Protein AF-A0A1T4QTM5-F1 (afdb_monomer)

Mean predicted aligned error: 20.5 Å

Foldseek 3Di:
DDDDDDDDDDDDDDDDDDDDDDDDDDDDDDDDDDDDDDDDPPDDDDDDDDDDDDDDDDDDDDDDDDDDDDDDDDDDDDDDDDDDDDDDDDDDDDDDDDDDDDDDDDDDDDDDDDDDDDDDDPPPPPDCPPPPDQDAQWKAFPNDIAHEAQQEQPCQVVQCVVFQARYKYWYAADTPDDQPPFWETEIEGEPVHRCVRVVPQDAQGKMWGHHRVSDIFIWGFHDKFKAFPQCQGPVPRDRCCCVRHYGDDTRWYKYWYDPDPTIIMITIIHTDD

Secondary structure (DSSP, 8-state):
------------------------------------------------------------------PPPP--------------------------------------------------------------PPPSSEEEETTEEEEEE--HHHHHHHHHHHSTTTEEEEEEESSS--SSSS-EEEEE--TTTTTGGGTT--TT-EEEEE-TT--EEEEEEEEEEEEETTSBBTTT--B-HHHHH-S-SSSEEEEEEESSSSEEEEEEEEEP-

Nearest PDB structures (foldseek):
  3fn6-assembly1_A  TM=7.346E-01  e=2.051E-05  Streptococcus pyogenes serotype M1
  3rcc-assembly1_B  TM=7.518E-01  e=2.936E-05  Streptococcus agalactiae serogroup V

Solvent-accessible surface area (backbone atoms only — not comparable to full-atom values): 18307 Å² total; per-residue (Å²): 141,82,88,82,84,81,85,80,85,80,85,81,87,79,90,82,79,89,81,92,80,93,75,89,80,82,86,84,86,89,81,88,80,92,89,89,89,88,87,81,87,88,82,88,87,85,87,84,89,85,86,88,81,90,86,83,89,88,83,92,82,87,82,84,89,87,82,87,78,85,78,89,83,87,85,88,84,88,83,89,85,87,90,83,79,90,81,89,83,87,90,86,87,86,81,89,90,86,92,83,89,90,85,87,92,85,92,85,83,90,81,88,84,90,82,91,83,91,76,77,89,73,78,72,81,74,72,82,72,76,81,73,71,77,53,50,30,24,43,37,45,94,91,46,80,28,42,45,46,69,36,24,77,86,34,15,65,66,50,16,70,72,40,36,61,49,23,29,12,22,29,28,32,40,62,65,68,62,94,79,79,46,32,15,30,14,35,38,24,34,49,93,26,40,32,39,72,59,75,77,59,46,71,72,38,64,36,37,38,18,28,85,85,32,53,77,38,51,29,26,25,75,44,73,50,50,18,38,87,81,31,24,28,72,90,76,66,48,76,39,48,65,80,50,37,34,40,71,89,40,53,31,39,30,40,39,30,54,77,48,99,58,34,31,42,36,39,37,23,36,67,56,129

InterPro domains:
  IPR005754 Sortase family [PF04203] (172-270)
  IPR023365 Sortase domain superfamily [G3DSA:2.40.260.10] (103-271)
  IPR023365 Sortase domain superfamily [SSF63817] (170-271)

Radius of gyration: 35.54 Å; Cα contacts (8 Å, |Δi|>4): 364; chains: 1; bounding box: 88×85×100 Å

pLDDT: mean 70.05, std 28.43, range [28.73, 98.88]

Structure (mmCIF, N/CA/C/O backbone):
data_AF-A0A1T4QTM5-F1
#
_entry.id   AF-A0A1T4QTM5-F1
#
loop_
_atom_site.group_PDB
_atom_site.id
_atom_site.type_symbol
_atom_site.label_atom_id
_atom_site.label_alt_id
_atom_site.label_comp_id
_atom_site.label_asym_id
_atom_site.label_entity_id
_atom_site.label_seq_id
_atom_site.pdbx_PDB_ins_code
_atom_site.Cartn_x
_atom_site.Cartn_y
_atom_site.Cartn_z
_atom_site.occupancy
_atom_site.B_iso_or_equiv
_atom_s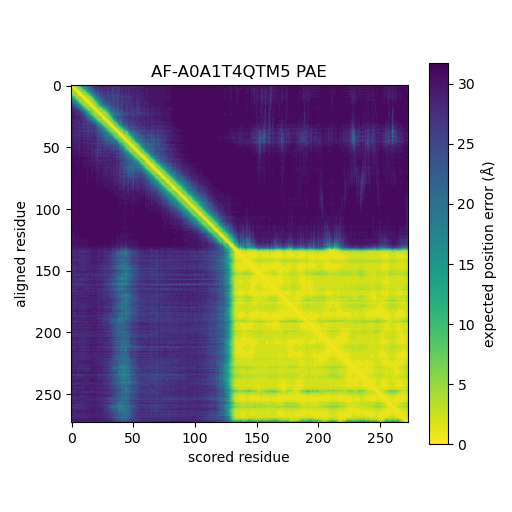ite.auth_seq_id
_atom_site.auth_comp_id
_atom_site.auth_asym_id
_atom_site.auth_atom_id
_atom_site.pdbx_PDB_model_num
ATOM 1 N N . MET A 1 1 ? 33.880 19.533 48.704 1.00 46.41 1 MET A N 1
ATOM 2 C CA . MET A 1 1 ? 33.952 20.618 47.695 1.00 46.41 1 MET A CA 1
ATOM 3 C C . MET A 1 1 ? 33.823 20.019 46.298 1.00 46.41 1 MET A C 1
ATOM 5 O O . MET A 1 1 ? 34.573 19.101 46.009 1.00 46.41 1 MET A O 1
ATOM 9 N N . LYS A 1 2 ? 32.908 20.513 45.452 1.00 43.00 2 LYS A N 1
ATOM 10 C CA . LYS A 1 2 ? 32.883 20.327 43.981 1.00 43.00 2 LYS A CA 1
ATOM 11 C C . LYS A 1 2 ? 31.954 21.414 43.415 1.00 43.00 2 LYS A C 1
ATOM 13 O O . LYS A 1 2 ? 30.742 21.333 43.591 1.00 43.00 2 LYS A O 1
ATOM 18 N N . LYS A 1 3 ? 32.522 22.495 42.865 1.00 43.22 3 LYS A N 1
ATOM 19 C CA . LYS A 1 3 ? 31.755 23.660 42.380 1.00 43.22 3 LYS A CA 1
ATOM 20 C C . LYS A 1 3 ? 31.013 23.285 41.091 1.00 43.22 3 LYS A C 1
ATOM 22 O O . LYS A 1 3 ? 31.645 22.829 40.146 1.00 43.22 3 LYS A O 1
ATOM 27 N N . ARG A 1 4 ? 29.696 23.505 41.042 1.00 49.94 4 ARG A N 1
ATOM 28 C CA . ARG A 1 4 ? 28.909 23.432 39.800 1.00 49.94 4 ARG A CA 1
ATOM 29 C C . ARG A 1 4 ? 28.917 24.811 39.144 1.00 49.94 4 ARG A C 1
ATOM 31 O O . ARG A 1 4 ? 28.331 25.744 39.685 1.00 49.94 4 ARG A O 1
ATOM 38 N N . ILE A 1 5 ? 29.605 24.935 38.014 1.00 53.75 5 ILE A N 1
ATOM 39 C CA . ILE A 1 5 ? 29.611 26.150 37.194 1.00 53.75 5 ILE A CA 1
ATOM 40 C C . ILE A 1 5 ? 28.343 26.144 36.333 1.00 53.75 5 ILE A C 1
ATOM 42 O O . ILE A 1 5 ? 28.078 25.176 35.626 1.00 53.75 5 ILE A O 1
ATOM 46 N N . ARG A 1 6 ? 27.550 27.217 36.417 1.00 48.72 6 ARG A N 1
ATOM 47 C CA . ARG A 1 6 ? 26.424 27.489 35.514 1.00 48.72 6 ARG A CA 1
ATOM 48 C C . ARG A 1 6 ? 26.909 28.480 34.460 1.00 48.72 6 ARG A C 1
ATOM 50 O O . ARG A 1 6 ? 27.226 29.611 34.813 1.00 48.72 6 ARG A O 1
ATOM 57 N N . ILE A 1 7 ? 26.983 28.053 33.203 1.00 48.75 7 ILE A N 1
ATOM 58 C CA . ILE A 1 7 ? 27.272 28.942 32.072 1.00 48.75 7 ILE A CA 1
ATOM 59 C C . ILE A 1 7 ? 25.936 29.477 31.557 1.00 48.75 7 ILE A C 1
ATOM 61 O O . ILE A 1 7 ? 25.051 28.705 31.198 1.00 48.75 7 ILE A O 1
ATOM 65 N N . ILE A 1 8 ? 25.792 30.800 31.570 1.00 47.84 8 ILE A N 1
ATOM 66 C CA . ILE A 1 8 ? 24.642 31.518 31.019 1.00 47.84 8 ILE A CA 1
ATOM 67 C C . ILE A 1 8 ? 25.018 31.925 29.595 1.00 47.84 8 ILE A C 1
ATOM 69 O O . ILE A 1 8 ? 25.970 32.680 29.408 1.00 47.84 8 ILE A O 1
ATOM 73 N N . PHE A 1 9 ? 24.284 31.432 28.598 1.00 37.22 9 PHE A N 1
ATOM 74 C CA . PHE A 1 9 ? 24.443 31.880 27.216 1.00 37.22 9 PHE A CA 1
ATOM 75 C C . PHE A 1 9 ? 23.739 33.227 27.022 1.00 37.22 9 PHE A C 1
ATOM 77 O O . PHE A 1 9 ? 22.512 33.297 27.013 1.00 37.22 9 PHE A O 1
ATOM 84 N N . PHE A 1 10 ? 24.520 34.291 26.839 1.00 39.72 10 PHE A N 1
ATOM 85 C CA . PHE A 1 10 ? 24.027 35.540 26.261 1.00 39.72 10 PHE A CA 1
ATOM 86 C C . PHE A 1 10 ? 24.054 35.423 24.735 1.00 39.72 10 PHE A C 1
ATOM 88 O O . PHE A 1 10 ? 25.126 35.358 24.136 1.00 39.72 10 PHE A O 1
ATOM 95 N N . ILE A 1 11 ? 22.879 35.419 24.106 1.00 41.34 11 ILE A N 1
ATOM 96 C CA . ILE A 1 11 ? 22.756 35.585 22.655 1.00 41.34 11 ILE A CA 1
ATOM 97 C C . ILE A 1 11 ? 22.821 37.084 22.360 1.00 41.34 11 ILE A C 1
ATOM 99 O O . ILE A 1 11 ? 21.905 37.829 22.704 1.00 41.34 11 ILE A O 1
ATOM 103 N N . VAL A 1 12 ? 23.908 37.526 21.725 1.00 42.66 12 VAL A N 1
ATOM 104 C CA . VAL A 1 12 ? 24.017 38.881 21.171 1.00 42.66 12 VAL A CA 1
ATOM 105 C C . VAL A 1 12 ? 23.583 38.831 19.711 1.00 42.66 12 VAL A C 1
ATOM 107 O O . VAL A 1 12 ? 24.274 38.269 18.864 1.00 42.66 12 VAL A O 1
ATOM 110 N N . LEU A 1 13 ? 22.426 39.425 19.423 1.00 35.00 13 LEU A N 1
ATOM 111 C CA . LEU A 1 13 ? 21.935 39.639 18.067 1.00 35.00 13 LEU A CA 1
ATOM 112 C C . LEU A 1 13 ? 22.719 40.798 17.427 1.00 35.00 13 LEU A C 1
ATOM 114 O O . LEU A 1 13 ? 22.547 41.947 17.830 1.00 35.00 13 LEU A O 1
ATOM 118 N N . VAL A 1 14 ? 23.548 40.516 16.419 1.00 43.88 14 VAL A N 1
ATOM 119 C CA . VAL A 1 14 ? 24.169 41.554 15.579 1.00 43.88 14 VAL A CA 1
ATOM 120 C C . VAL A 1 14 ? 23.465 41.581 14.227 1.00 43.88 14 VAL A C 1
ATOM 122 O O . VAL A 1 14 ? 23.582 40.650 13.435 1.00 43.88 14 VAL A O 1
ATOM 125 N N . ILE A 1 15 ? 22.738 42.666 13.965 1.00 46.66 15 ILE A N 1
ATOM 126 C CA . ILE A 1 15 ? 22.156 42.962 12.654 1.00 46.66 15 ILE A CA 1
ATOM 127 C C . ILE A 1 15 ? 23.240 43.635 11.804 1.00 46.66 15 ILE A C 1
ATOM 129 O O . ILE A 1 15 ? 23.717 44.713 12.155 1.00 46.66 15 ILE A O 1
ATOM 133 N N . GLY A 1 16 ? 23.630 43.002 10.695 1.00 39.16 16 GLY A N 1
ATOM 134 C CA . GLY A 1 16 ? 24.583 43.536 9.717 1.00 39.16 16 GLY A CA 1
ATOM 135 C C . GLY A 1 16 ? 23.895 43.849 8.389 1.00 39.16 16 GLY A C 1
ATOM 136 O O . GLY A 1 16 ? 23.291 42.968 7.782 1.00 39.16 16 GLY A O 1
ATOM 137 N N . VAL A 1 17 ? 23.970 45.105 7.947 1.00 41.94 17 VAL A N 1
ATOM 138 C CA . VAL A 1 17 ? 23.295 45.615 6.742 1.00 41.94 17 VAL A CA 1
ATOM 139 C C . VAL A 1 17 ? 24.236 45.608 5.529 1.00 41.94 17 VAL A C 1
ATOM 141 O O . VAL A 1 17 ? 25.382 46.024 5.638 1.00 41.94 17 VAL A O 1
ATOM 144 N N . ILE A 1 18 ? 23.694 45.152 4.392 1.00 46.25 18 ILE A N 1
ATOM 145 C CA . ILE A 1 18 ? 24.015 45.455 2.978 1.00 46.25 18 ILE A CA 1
ATOM 146 C C . ILE A 1 18 ? 25.390 46.095 2.682 1.00 46.25 18 ILE A C 1
ATOM 148 O O . ILE A 1 18 ? 25.633 47.258 2.994 1.00 46.25 18 ILE A O 1
ATOM 152 N N . GLY A 1 19 ? 26.203 45.403 1.876 1.00 35.12 19 GLY A N 1
ATOM 153 C CA . GLY A 1 19 ? 27.344 45.989 1.166 1.00 35.12 19 GLY A CA 1
ATOM 154 C C . GLY A 1 19 ? 27.812 45.090 0.020 1.00 35.12 19 GLY A C 1
ATOM 155 O O . GLY A 1 19 ? 28.327 44.004 0.263 1.00 35.12 19 GLY A O 1
ATOM 156 N N . GLY A 1 20 ? 27.604 45.514 -1.229 1.00 39.62 20 GLY A N 1
ATOM 157 C CA . GLY A 1 20 ? 28.036 44.757 -2.409 1.00 39.62 20 GLY A CA 1
ATOM 158 C C . GLY A 1 20 ? 29.534 44.910 -2.692 1.00 39.62 20 GLY A C 1
ATOM 159 O O . GLY A 1 20 ? 30.101 45.981 -2.491 1.00 39.62 20 GLY A O 1
ATOM 160 N N . GLY A 1 21 ? 30.163 43.855 -3.212 1.00 36.34 21 GLY A N 1
ATOM 161 C CA . GLY A 1 21 ? 31.567 43.874 -3.627 1.00 36.34 21 GLY A CA 1
ATOM 162 C C . GLY A 1 21 ? 31.923 42.643 -4.455 1.00 36.34 21 GLY A C 1
ATOM 163 O O . GLY A 1 21 ? 32.050 41.547 -3.917 1.00 36.34 21 GLY A O 1
ATOM 164 N N . VAL A 1 22 ? 32.081 42.820 -5.768 1.00 46.22 22 VAL A N 1
ATOM 165 C CA . VAL A 1 22 ? 32.545 41.758 -6.672 1.00 46.22 22 VAL A CA 1
ATOM 166 C C . VAL A 1 22 ? 34.046 41.562 -6.468 1.00 46.22 22 VAL A C 1
ATOM 168 O O . VAL A 1 22 ? 34.822 42.472 -6.750 1.00 46.22 22 VAL A O 1
ATOM 171 N N . PHE A 1 23 ? 34.458 40.370 -6.039 1.00 42.50 23 PHE A N 1
ATOM 172 C CA . PHE A 1 23 ? 35.863 39.964 -6.013 1.00 42.50 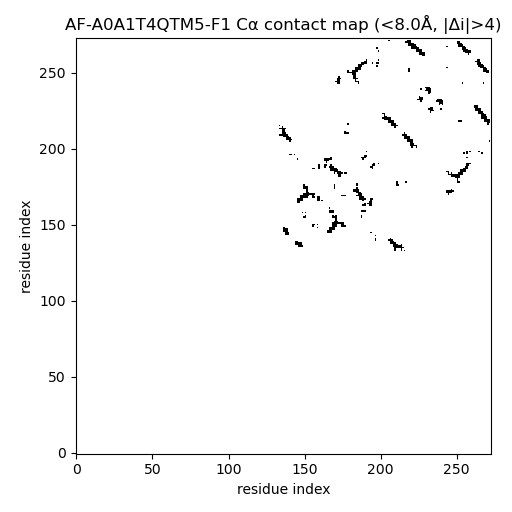23 PHE A CA 1
ATOM 173 C C . PHE A 1 23 ? 36.078 38.723 -6.877 1.00 42.50 23 PHE A C 1
ATOM 175 O O . PHE A 1 23 ? 35.619 37.632 -6.553 1.00 42.50 23 PHE A O 1
ATOM 182 N N . TYR A 1 24 ? 36.827 38.901 -7.966 1.00 39.47 24 TYR A N 1
ATOM 183 C CA . TYR A 1 24 ? 37.487 37.799 -8.658 1.00 39.47 24 TYR A CA 1
ATOM 184 C C . TYR A 1 24 ? 38.721 37.382 -7.855 1.00 39.47 24 TYR A C 1
ATOM 186 O O . TYR A 1 24 ? 39.560 38.228 -7.549 1.00 39.47 24 TYR A O 1
ATOM 194 N N . PHE A 1 25 ? 38.878 36.085 -7.594 1.00 40.44 25 PHE A N 1
ATOM 195 C CA . PHE A 1 25 ? 40.165 35.502 -7.215 1.00 40.44 25 PHE A CA 1
ATOM 196 C C . PHE A 1 25 ? 40.398 34.197 -7.977 1.00 40.44 25 PHE A C 1
ATOM 198 O O . PHE A 1 25 ? 39.525 33.333 -8.043 1.00 40.44 25 PHE A O 1
ATOM 205 N N . LEU A 1 26 ? 41.584 34.082 -8.579 1.00 39.75 26 LEU A N 1
ATOM 206 C CA . LEU A 1 26 ? 42.043 32.883 -9.279 1.00 39.75 26 LEU A CA 1
ATOM 207 C C . LEU A 1 26 ? 42.650 31.865 -8.295 1.00 39.75 26 LEU A C 1
ATOM 209 O O . LEU A 1 26 ? 43.152 32.228 -7.233 1.00 39.75 26 LEU A O 1
ATOM 213 N N . SER A 1 27 ? 42.596 30.592 -8.692 1.00 38.50 27 SER A N 1
ATOM 214 C CA . SER A 1 27 ? 43.070 29.402 -7.958 1.00 38.50 27 SER A CA 1
ATOM 215 C C . SER A 1 27 ? 44.601 29.396 -7.713 1.00 38.50 27 SER A C 1
ATOM 217 O O . SER A 1 27 ? 45.309 30.163 -8.373 1.00 38.50 27 SER A O 1
ATOM 219 N N . PRO A 1 28 ? 45.151 28.531 -6.822 1.00 48.69 28 PRO A N 1
ATOM 220 C CA . PRO A 1 28 ? 45.451 27.159 -7.272 1.00 48.69 28 PRO A CA 1
ATOM 221 C C . PRO A 1 28 ? 45.356 26.007 -6.232 1.00 48.69 28 PRO A C 1
ATOM 223 O O . PRO A 1 28 ? 45.971 26.045 -5.174 1.00 48.69 28 PRO A O 1
ATOM 226 N N . SER A 1 29 ? 44.737 24.907 -6.680 1.00 35.56 29 SER A N 1
ATOM 227 C CA . SER A 1 29 ? 45.235 23.506 -6.678 1.00 35.56 29 SER A CA 1
ATOM 228 C C . SER A 1 29 ? 45.536 22.683 -5.392 1.00 35.56 29 SER A C 1
ATOM 230 O O . SER A 1 29 ? 46.285 23.079 -4.506 1.00 35.56 29 SER A O 1
ATOM 232 N N . ASN A 1 30 ? 45.099 21.411 -5.465 1.00 37.03 30 ASN A N 1
ATOM 233 C CA . ASN A 1 30 ? 45.556 20.185 -4.772 1.00 37.03 30 ASN A CA 1
ATOM 234 C C . ASN A 1 30 ? 45.237 19.925 -3.278 1.00 37.03 30 ASN A C 1
ATOM 236 O O . ASN A 1 30 ? 46.089 20.120 -2.410 1.00 37.03 30 ASN A O 1
ATOM 240 N N . LYS A 1 31 ? 44.152 19.165 -3.029 1.00 33.97 31 LYS A N 1
ATOM 241 C CA . LYS A 1 31 ? 44.262 17.729 -2.655 1.00 33.97 31 LYS A CA 1
ATOM 242 C C . LYS A 1 31 ? 42.935 16.951 -2.795 1.00 33.97 31 LYS A C 1
ATOM 244 O O . LYS A 1 31 ? 41.868 17.512 -2.595 1.00 33.97 31 LYS A O 1
ATOM 249 N N . SER A 1 32 ? 43.064 15.666 -3.136 1.00 38.75 32 SER A N 1
ATOM 250 C CA . SER A 1 32 ? 42.051 14.586 -3.198 1.00 38.75 32 SER A CA 1
ATOM 251 C C . SER A 1 32 ? 41.082 14.549 -1.991 1.00 38.75 32 SER A C 1
ATOM 253 O O . SER A 1 32 ? 41.485 14.947 -0.901 1.00 38.75 32 SER A O 1
ATOM 255 N N . THR A 1 33 ? 39.834 14.061 -2.082 1.00 37.41 33 THR A N 1
ATOM 256 C CA . THR A 1 33 ? 39.420 12.671 -2.409 1.00 37.41 33 THR A CA 1
ATOM 257 C C . THR A 1 33 ? 37.871 12.576 -2.520 1.00 37.41 33 THR A C 1
ATOM 259 O O . THR A 1 33 ? 37.198 13.347 -1.849 1.00 37.41 33 THR A O 1
ATOM 262 N N . GLU A 1 34 ? 37.340 11.632 -3.319 1.00 49.19 34 GLU A N 1
ATOM 263 C CA . GLU A 1 34 ? 35.954 11.071 -3.323 1.00 49.19 34 GLU A CA 1
ATOM 264 C C . GLU A 1 34 ? 34.724 12.006 -3.181 1.00 49.19 34 GLU A C 1
ATOM 266 O O . GLU A 1 34 ? 34.308 12.319 -2.069 1.00 49.19 34 GLU A O 1
ATOM 271 N N . ALA A 1 35 ? 34.048 12.300 -4.307 1.00 38.59 35 ALA A N 1
ATOM 272 C CA . ALA A 1 35 ? 32.583 12.478 -4.398 1.00 38.59 35 ALA A CA 1
ATOM 273 C C . ALA A 1 35 ? 32.120 12.619 -5.871 1.00 38.59 35 ALA A C 1
ATOM 275 O O . ALA A 1 35 ? 32.012 13.731 -6.380 1.00 38.59 35 ALA A O 1
ATOM 276 N N . GLU A 1 36 ? 31.822 11.512 -6.562 1.00 42.31 36 GLU A N 1
ATOM 277 C CA . GLU A 1 36 ? 31.180 11.537 -7.892 1.00 42.31 36 GLU A CA 1
ATOM 278 C C . GLU A 1 36 ? 30.162 10.389 -8.017 1.00 42.31 36 GLU A C 1
ATOM 280 O O . GLU A 1 36 ? 30.502 9.298 -8.463 1.00 42.31 36 GLU A O 1
ATOM 285 N N . ALA A 1 37 ? 28.926 10.626 -7.552 1.00 42.41 37 ALA A N 1
ATOM 286 C CA . ALA A 1 37 ? 27.751 9.760 -7.763 1.00 42.41 37 ALA A CA 1
ATOM 287 C C . ALA A 1 37 ? 26.439 10.444 -7.295 1.00 42.41 37 ALA A C 1
ATOM 289 O O . ALA A 1 37 ? 25.680 9.854 -6.527 1.00 42.41 37 ALA A O 1
ATOM 290 N N . ALA A 1 38 ? 26.189 11.709 -7.669 1.00 46.59 38 ALA A N 1
ATOM 291 C CA . ALA A 1 38 ? 25.003 12.444 -7.192 1.00 46.59 38 ALA A CA 1
ATOM 292 C C . ALA A 1 38 ? 24.518 13.604 -8.097 1.00 46.59 38 ALA A C 1
ATOM 294 O O . ALA A 1 38 ? 24.134 14.646 -7.579 1.00 46.59 38 ALA A O 1
ATOM 295 N N . GLU A 1 39 ? 24.495 13.438 -9.425 1.00 47.16 39 GLU A N 1
ATOM 296 C CA . GLU A 1 39 ? 23.633 14.248 -10.313 1.00 47.16 39 GLU A CA 1
ATOM 297 C C . GLU A 1 39 ? 23.198 13.447 -11.552 1.00 47.16 39 GLU A C 1
ATOM 299 O O . GLU A 1 39 ? 23.926 13.358 -12.532 1.00 47.16 39 GLU A O 1
ATOM 304 N N . GLU A 1 40 ? 21.983 12.901 -11.509 1.00 44.75 40 GLU A N 1
ATOM 305 C CA . GLU A 1 40 ? 21.024 12.861 -12.625 1.00 44.75 40 GLU A CA 1
ATOM 306 C C . GLU A 1 40 ? 19.606 12.749 -12.021 1.00 44.75 40 GLU A C 1
ATOM 308 O O . GLU A 1 40 ? 19.454 12.493 -10.827 1.00 44.75 40 GLU A O 1
ATOM 313 N N . ILE A 1 41 ? 18.562 12.946 -12.839 1.00 41.19 41 ILE A N 1
ATOM 314 C CA . ILE A 1 41 ? 17.137 13.049 -12.443 1.00 41.19 41 ILE A CA 1
ATOM 315 C C . ILE A 1 41 ? 16.751 14.404 -11.802 1.00 41.19 41 ILE A C 1
ATOM 317 O O . ILE A 1 41 ? 16.235 14.493 -10.691 1.00 41.19 41 ILE A O 1
ATOM 321 N N . SER A 1 42 ? 16.886 15.485 -12.580 1.00 38.28 42 SER A N 1
ATOM 322 C CA . SER A 1 42 ? 16.063 16.705 -12.422 1.00 38.28 42 SER A CA 1
ATOM 323 C C . SER A 1 42 ? 15.363 17.150 -13.721 1.00 38.28 42 SER A C 1
ATOM 325 O O . SER A 1 42 ? 14.719 18.199 -13.769 1.00 38.28 42 SER A O 1
ATOM 327 N N . LEU A 1 43 ? 15.419 16.328 -14.778 1.00 42.09 43 LEU A N 1
ATOM 328 C CA . LEU A 1 43 ? 14.678 16.532 -16.024 1.00 42.09 43 LEU A CA 1
ATOM 329 C C . LEU A 1 43 ? 13.578 15.473 -16.176 1.00 42.09 43 LEU A C 1
ATOM 331 O O . LEU A 1 43 ? 13.869 14.326 -16.486 1.00 42.09 43 LEU A O 1
ATOM 335 N N . ILE A 1 44 ? 12.325 15.894 -15.978 1.00 44.75 44 ILE A N 1
ATOM 336 C CA . ILE A 1 44 ? 11.131 15.707 -16.842 1.00 44.75 44 ILE A CA 1
ATOM 337 C C . ILE A 1 44 ? 9.937 16.286 -16.056 1.00 44.75 44 ILE A C 1
ATOM 339 O O . ILE A 1 44 ? 9.094 15.583 -15.511 1.00 44.75 44 ILE A O 1
ATOM 343 N N . GLN A 1 45 ? 9.869 17.619 -15.962 1.00 41.62 45 GLN A N 1
ATOM 344 C CA . GLN A 1 45 ? 8.675 18.302 -15.442 1.00 41.62 45 GLN A CA 1
ATOM 345 C C . GLN A 1 45 ? 8.446 19.675 -16.096 1.00 41.62 45 GLN A C 1
ATOM 347 O O . GLN A 1 45 ? 8.108 20.655 -15.441 1.00 41.62 45 GLN A O 1
ATOM 352 N N . SER A 1 46 ? 8.619 19.753 -17.420 1.00 42.00 46 SER A N 1
ATOM 353 C CA . SER A 1 46 ? 8.213 20.931 -18.198 1.00 42.00 46 SER A CA 1
ATOM 354 C C . SER A 1 46 ? 7.754 20.558 -19.608 1.00 42.00 46 SER A C 1
ATOM 356 O O . SER A 1 46 ? 8.481 20.691 -20.591 1.00 42.00 46 SER A O 1
ATOM 358 N N . SER A 1 47 ? 6.524 20.050 -19.700 1.00 36.81 47 SER A N 1
ATOM 359 C CA . SER A 1 47 ? 5.707 20.088 -20.920 1.00 36.81 47 SER A CA 1
ATOM 360 C C . SER A 1 47 ? 4.250 19.758 -20.603 1.00 36.81 47 SER A C 1
ATOM 362 O O . SER A 1 47 ? 3.801 18.638 -20.814 1.00 36.81 47 SER A O 1
ATOM 364 N N . GLN A 1 48 ? 3.494 20.753 -20.131 1.00 37.84 48 GLN A N 1
ATOM 365 C CA . GLN A 1 48 ? 2.445 21.367 -20.959 1.00 37.84 48 GLN A CA 1
ATOM 366 C C . GLN A 1 48 ? 1.660 22.461 -20.212 1.00 37.84 48 GLN A C 1
ATOM 368 O O . GLN A 1 48 ? 1.356 22.342 -19.031 1.00 37.84 48 GLN A O 1
ATOM 373 N N . LYS A 1 49 ? 1.217 23.447 -21.007 1.00 31.75 49 LYS A N 1
ATOM 374 C CA . LYS A 1 49 ? 0.014 24.273 -20.815 1.00 31.75 49 LYS A CA 1
ATOM 375 C C . LYS A 1 49 ? 0.047 25.404 -19.770 1.00 31.75 49 LYS A C 1
ATOM 377 O O . LYS A 1 49 ? -0.505 25.283 -18.683 1.00 31.75 49 LYS A O 1
ATOM 382 N N . THR A 1 50 ? 0.382 26.594 -20.265 1.00 28.77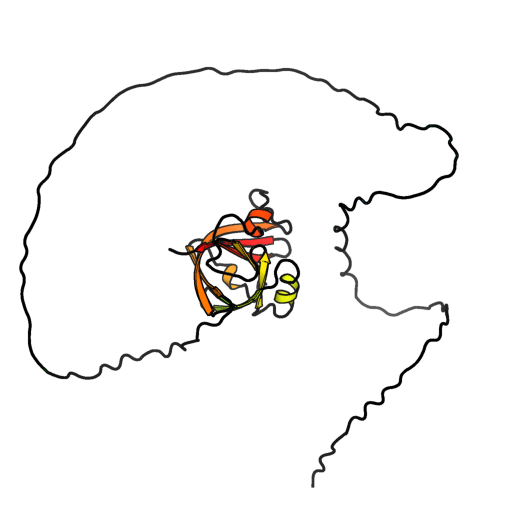 50 THR A N 1
ATOM 383 C CA . THR A 1 50 ? -0.489 27.771 -20.094 1.00 28.77 50 THR A CA 1
ATOM 384 C C . THR A 1 50 ? -0.609 28.521 -21.418 1.00 28.77 50 THR A C 1
ATOM 386 O O . THR A 1 50 ? 0.383 28.844 -22.063 1.00 28.77 50 THR A O 1
ATOM 389 N N . VAL A 1 51 ? -1.853 28.756 -21.837 1.00 34.09 51 VAL A N 1
ATOM 390 C CA . VAL A 1 51 ? -2.218 29.669 -22.925 1.00 34.09 51 VAL A CA 1
ATOM 391 C C . VAL A 1 51 ? -2.751 30.924 -22.250 1.00 34.09 51 VAL A C 1
ATOM 393 O O . VAL A 1 51 ? -3.654 30.806 -21.423 1.00 34.09 51 VAL A O 1
ATOM 396 N N . THR A 1 52 ? -2.230 32.094 -22.615 1.00 28.73 52 THR A N 1
ATOM 397 C CA . THR A 1 52 ? -2.775 33.390 -22.192 1.00 28.73 52 THR A CA 1
ATOM 398 C C . THR A 1 52 ? -2.867 34.301 -23.410 1.00 28.73 52 THR A C 1
ATOM 400 O O . THR A 1 52 ? -1.927 34.383 -24.198 1.00 28.73 52 THR A O 1
ATOM 403 N N . SER A 1 53 ? -4.018 34.944 -23.572 1.00 34.09 53 SER A N 1
ATOM 404 C CA . SER A 1 53 ? -4.390 35.808 -24.694 1.00 34.09 53 SER A CA 1
ATOM 405 C C . SER A 1 53 ? -4.431 37.282 -24.281 1.00 34.09 53 SER A C 1
ATOM 407 O O . SER A 1 53 ? -4.950 37.560 -23.204 1.00 34.09 53 SER A O 1
ATOM 409 N N . GLU A 1 54 ? -4.000 38.167 -25.196 1.00 37.75 54 GLU A N 1
ATOM 410 C CA . GLU A 1 54 ? -4.307 39.620 -25.276 1.00 37.75 54 GLU A CA 1
ATOM 411 C C . GLU A 1 54 ? -3.766 40.496 -24.108 1.00 37.75 54 GLU A C 1
ATOM 413 O O . GLU A 1 54 ? -3.742 40.079 -22.958 1.00 37.75 54 GLU A O 1
ATOM 418 N N . GLU A 1 55 ? -3.249 41.720 -24.277 1.00 36.03 55 GLU A N 1
ATOM 419 C CA . GLU A 1 55 ? -3.002 42.625 -25.426 1.00 36.03 55 GLU A CA 1
ATOM 420 C C . GLU A 1 55 ? -1.665 43.406 -25.137 1.00 36.03 55 GLU A C 1
ATOM 422 O O . GLU A 1 55 ? -0.993 43.066 -24.163 1.00 36.03 55 GLU A O 1
ATOM 427 N N . SER A 1 56 ? -1.133 44.403 -25.866 1.00 33.81 56 SER A N 1
ATOM 428 C CA . SER A 1 56 ? -1.610 45.249 -26.977 1.00 33.81 56 SER A CA 1
ATOM 429 C C . SER A 1 56 ? -0.467 45.726 -27.913 1.00 33.81 56 SER A C 1
ATOM 431 O O . SER A 1 56 ? 0.710 45.445 -27.689 1.00 33.81 56 SER A O 1
ATOM 433 N N . ASP A 1 57 ? -0.848 46.540 -28.906 1.00 34.19 57 ASP A N 1
ATOM 434 C CA . ASP A 1 57 ? -0.068 47.579 -29.613 1.00 34.19 57 ASP A CA 1
ATOM 435 C C . ASP A 1 57 ? 0.986 47.249 -30.696 1.00 34.19 57 ASP A C 1
ATOM 437 O O . ASP A 1 57 ? 1.647 46.213 -30.750 1.00 34.19 57 ASP A O 1
ATOM 441 N N . ALA A 1 58 ? 1.088 48.187 -31.646 1.00 35.34 58 ALA A N 1
ATOM 442 C CA . ALA A 1 58 ? 1.627 47.975 -32.992 1.00 35.34 58 ALA A CA 1
ATOM 443 C C . ALA A 1 58 ? 3.027 48.578 -33.229 1.00 35.34 58 ALA A C 1
ATOM 445 O O . ALA A 1 58 ? 3.368 49.578 -32.608 1.00 35.34 58 ALA A O 1
ATOM 446 N N . ASN A 1 59 ? 3.777 48.055 -34.226 1.00 30.94 59 ASN A N 1
ATOM 447 C CA . ASN A 1 59 ? 4.301 48.827 -35.387 1.00 30.94 59 ASN A CA 1
ATOM 448 C C . ASN A 1 59 ? 5.158 47.975 -36.378 1.00 30.94 59 ASN A C 1
ATOM 450 O O . ASN A 1 59 ? 6.340 47.738 -36.156 1.00 30.94 59 ASN A O 1
ATOM 454 N N . ARG A 1 60 ? 4.582 47.623 -37.540 1.00 32.62 60 ARG A N 1
ATOM 455 C CA . ARG A 1 60 ? 5.201 47.656 -38.896 1.00 32.62 60 ARG A CA 1
ATOM 456 C C . ARG A 1 60 ? 6.651 47.135 -39.119 1.00 32.62 60 ARG A C 1
ATOM 458 O O . ARG A 1 60 ? 7.605 47.900 -38.982 1.00 32.62 60 ARG A O 1
ATOM 465 N N . LYS A 1 61 ? 6.782 45.969 -39.781 1.00 33.53 61 LYS A N 1
ATOM 466 C CA . LYS A 1 61 ? 7.367 45.785 -41.150 1.00 33.53 61 LYS A CA 1
ATOM 467 C C . LYS A 1 61 ? 7.497 44.292 -41.523 1.00 33.53 61 LYS A C 1
ATOM 469 O O . LYS A 1 61 ? 8.121 43.537 -40.791 1.00 33.53 61 LYS A O 1
ATOM 474 N N . GLU A 1 62 ? 7.009 43.894 -42.703 1.00 38.28 62 GLU A N 1
ATOM 475 C CA . GLU A 1 62 ? 7.427 42.634 -43.357 1.00 38.28 62 GLU A CA 1
ATOM 476 C C . GLU A 1 62 ? 8.885 42.733 -43.869 1.00 38.28 62 GLU A C 1
ATOM 478 O O . GLU A 1 62 ? 9.355 43.848 -44.137 1.00 38.28 62 GLU A O 1
ATOM 483 N N . PRO A 1 63 ? 9.606 41.599 -44.040 1.00 37.78 63 PRO A N 1
ATOM 484 C CA . PRO A 1 63 ? 9.528 40.857 -45.310 1.00 37.78 63 PRO A CA 1
ATOM 485 C C . PRO A 1 63 ? 9.573 39.307 -45.219 1.00 37.78 63 PRO A C 1
ATOM 487 O O . PRO A 1 63 ? 10.505 38.725 -44.682 1.00 37.78 63 PRO A O 1
ATOM 490 N N . LYS A 1 64 ? 8.626 38.666 -45.921 1.00 30.47 64 LYS A N 1
ATOM 491 C CA . LYS A 1 64 ? 8.840 37.666 -47.000 1.00 30.47 64 LYS A CA 1
ATOM 492 C C . LYS A 1 64 ? 9.672 36.372 -46.754 1.00 30.47 64 LYS A C 1
ATOM 494 O O . LYS A 1 64 ? 10.892 36.409 -46.745 1.00 30.47 64 LYS A O 1
ATOM 499 N N . LEU A 1 65 ? 8.964 35.227 -46.830 1.00 30.41 65 LEU A N 1
ATOM 500 C CA . LEU A 1 65 ? 9.374 33.861 -47.267 1.00 30.41 65 LEU A CA 1
ATOM 501 C C . LEU A 1 65 ? 10.656 33.207 -46.689 1.00 30.41 65 LEU A C 1
ATOM 503 O O . LEU A 1 65 ? 11.745 33.587 -47.094 1.00 30.41 65 LEU A O 1
ATOM 507 N N . VAL A 1 66 ? 10.500 32.039 -46.034 1.00 32.38 66 VAL A N 1
ATOM 508 C CA . VAL A 1 66 ? 10.966 30.709 -46.533 1.00 32.38 66 VAL A CA 1
ATOM 509 C C . VAL A 1 66 ? 10.044 29.602 -45.972 1.00 32.38 66 VAL A C 1
ATOM 511 O O . VAL A 1 66 ? 9.734 29.606 -44.786 1.00 32.38 66 VAL A O 1
ATOM 514 N N . GLN A 1 67 ? 9.617 28.641 -46.804 1.00 40.34 67 GLN A N 1
ATOM 515 C CA . GLN A 1 67 ? 8.944 27.400 -46.372 1.00 40.34 67 GLN A CA 1
ATOM 516 C C . GLN A 1 67 ? 9.966 26.262 -46.172 1.00 40.34 67 GLN A C 1
ATOM 518 O O . GLN A 1 67 ? 10.814 26.082 -47.050 1.00 40.34 67 GLN A O 1
ATOM 523 N N . PRO A 1 68 ? 9.845 25.404 -45.141 1.00 35.34 68 PRO A N 1
ATOM 524 C CA . PRO A 1 68 ? 10.415 24.065 -45.175 1.00 35.34 68 PRO A CA 1
ATOM 525 C C . PRO A 1 68 ? 9.508 23.140 -46.000 1.00 35.34 68 PRO A C 1
ATOM 527 O O . PRO A 1 68 ? 8.330 22.940 -45.709 1.00 35.34 68 PRO A O 1
ATOM 530 N N . LYS A 1 69 ? 10.091 22.588 -47.058 1.00 29.83 69 LYS A N 1
ATOM 531 C CA . LYS A 1 69 ? 9.482 21.684 -48.036 1.00 29.83 69 LYS A CA 1
ATOM 532 C C . LYS A 1 69 ? 9.121 20.335 -47.395 1.00 29.83 69 LYS A C 1
ATOM 534 O O . LYS A 1 69 ? 10.021 19.605 -46.987 1.00 29.83 69 LYS A O 1
ATOM 539 N N . MET A 1 70 ? 7.839 19.953 -47.386 1.00 33.56 70 MET A N 1
ATOM 540 C CA . MET A 1 70 ? 7.477 18.535 -47.249 1.00 33.56 70 MET A CA 1
ATOM 541 C C . MET A 1 70 ? 8.025 17.785 -48.464 1.00 33.56 70 MET A C 1
ATOM 543 O O . MET A 1 70 ? 7.747 18.172 -49.601 1.00 33.56 70 MET A O 1
ATOM 547 N N . GLN A 1 71 ? 8.797 16.724 -48.237 1.00 37.41 71 GLN A N 1
ATOM 548 C CA . GLN A 1 71 ? 9.255 15.846 -49.305 1.00 37.41 71 GLN A CA 1
ATOM 549 C C . GLN A 1 71 ? 8.674 14.449 -49.099 1.00 37.41 71 GLN A C 1
ATOM 551 O O . GLN A 1 71 ? 8.976 13.760 -48.130 1.00 37.41 71 GLN A O 1
ATOM 556 N N . THR A 1 72 ? 7.789 14.088 -50.022 1.00 30.45 72 THR A N 1
ATOM 557 C CA . THR A 1 72 ? 7.169 12.775 -50.162 1.00 30.45 72 THR A CA 1
ATOM 558 C C . THR A 1 72 ? 8.219 11.717 -50.474 1.00 30.45 72 THR A C 1
ATOM 560 O O . THR A 1 72 ? 9.029 11.923 -51.376 1.00 30.45 72 THR A O 1
ATOM 563 N N . GLU A 1 73 ? 8.111 10.548 -49.850 1.00 39.59 73 GLU A N 1
ATOM 564 C CA . GLU A 1 73 ? 8.560 9.306 -50.473 1.00 39.59 73 GLU A CA 1
ATOM 565 C C . GLU A 1 73 ? 7.504 8.223 -50.230 1.00 39.59 73 GLU A C 1
ATOM 567 O O . GLU A 1 73 ? 7.056 8.001 -49.106 1.00 39.59 73 GLU A O 1
ATOM 572 N N . SER A 1 74 ? 7.029 7.616 -51.317 1.00 34.16 74 SER A N 1
ATOM 573 C CA . SER A 1 74 ? 6.044 6.537 -51.293 1.00 34.16 74 SER A CA 1
ATOM 574 C C . SER A 1 74 ? 6.738 5.216 -51.581 1.00 34.16 74 SER A C 1
ATOM 576 O O . SER A 1 74 ? 7.457 5.109 -52.571 1.00 34.16 74 SER A O 1
ATOM 578 N N . ALA A 1 75 ? 6.430 4.188 -50.795 1.00 40.69 75 ALA A N 1
ATOM 579 C CA . ALA A 1 75 ? 6.686 2.803 -51.162 1.00 40.69 75 ALA A CA 1
ATOM 580 C C . ALA A 1 75 ? 5.408 1.987 -50.928 1.00 40.69 75 ALA A C 1
ATOM 582 O O . ALA A 1 75 ? 5.083 1.607 -49.806 1.00 40.69 75 ALA A O 1
ATOM 583 N N . THR A 1 76 ? 4.664 1.758 -52.008 1.00 34.19 76 THR A N 1
ATOM 584 C CA . THR A 1 76 ? 3.492 0.878 -52.031 1.00 34.19 76 THR A CA 1
ATOM 585 C C . THR A 1 76 ? 3.935 -0.550 -52.326 1.00 34.19 76 THR A C 1
ATOM 587 O O . THR A 1 76 ? 4.580 -0.779 -53.346 1.00 34.19 76 THR A O 1
ATOM 590 N N . THR A 1 77 ? 3.477 -1.524 -51.541 1.00 33.41 77 THR A N 1
ATOM 591 C CA . THR A 1 77 ? 3.257 -2.898 -52.022 1.00 33.41 77 THR A CA 1
ATOM 592 C C . THR A 1 77 ? 1.937 -3.440 -51.475 1.00 33.41 77 THR A C 1
ATOM 594 O O . THR A 1 77 ? 1.515 -3.119 -50.366 1.00 33.41 77 THR A O 1
ATOM 597 N N . THR A 1 78 ? 1.238 -4.222 -52.299 1.00 33.84 78 THR A N 1
ATOM 598 C CA . THR A 1 78 ? -0.148 -4.659 -52.076 1.00 33.84 78 THR A CA 1
ATOM 599 C C . THR A 1 78 ? -0.315 -6.118 -52.488 1.00 33.84 78 THR A C 1
ATOM 601 O O . THR A 1 78 ? 0.031 -6.458 -53.617 1.00 33.84 78 THR A O 1
ATOM 604 N N . SER A 1 79 ? -0.884 -6.944 -51.601 1.00 42.72 79 SER A N 1
ATOM 605 C CA . SER A 1 79 ? -1.752 -8.124 -51.850 1.00 42.72 79 SER A CA 1
ATOM 606 C C . SER A 1 79 ? -1.834 -8.937 -50.550 1.00 42.72 79 SER A C 1
ATOM 608 O O . SER A 1 79 ? -0.807 -9.275 -49.978 1.00 42.72 79 SER A O 1
ATOM 610 N N . SER A 1 80 ? -3.008 -9.076 -49.931 1.00 37.81 80 SER A N 1
ATOM 611 C CA . SER A 1 80 ? -4.067 -10.051 -50.264 1.00 37.81 80 SER A CA 1
ATOM 612 C C . SER A 1 80 ? -3.683 -11.512 -50.006 1.00 37.81 80 SER A C 1
ATOM 614 O O . SER A 1 80 ? -2.963 -12.103 -50.800 1.00 37.81 80 SER A O 1
ATOM 616 N N . SER A 1 81 ? -4.315 -12.135 -49.006 1.00 42.22 81 SER A N 1
ATOM 617 C CA . SER A 1 81 ? -5.420 -13.057 -49.308 1.00 42.22 81 SER A CA 1
ATOM 618 C C . SER A 1 81 ? -6.374 -13.202 -48.118 1.00 42.22 81 SER A C 1
ATOM 620 O O . SER A 1 81 ? -5.958 -13.133 -46.965 1.00 42.22 81 SER A O 1
ATOM 622 N N . VAL A 1 82 ? -7.655 -13.396 -48.422 1.00 46.84 82 VAL A N 1
ATOM 623 C CA . VAL A 1 82 ? -8.712 -13.815 -47.490 1.00 46.84 82 VAL A CA 1
ATOM 624 C C . VAL A 1 82 ? -8.864 -15.325 -47.626 1.00 46.84 82 VAL A C 1
ATOM 626 O O . VAL A 1 82 ? -8.829 -15.808 -48.754 1.00 46.84 82 VAL A O 1
ATOM 629 N N . GLU A 1 83 ? -9.127 -16.050 -46.536 1.00 44.31 83 GLU A N 1
ATOM 630 C CA . GLU A 1 83 ? -9.918 -17.283 -46.637 1.00 44.31 83 GLU A CA 1
ATOM 631 C C . GLU A 1 83 ? -10.629 -17.646 -45.323 1.00 44.31 83 GLU A C 1
ATOM 633 O O . GLU A 1 83 ? -10.034 -17.630 -44.247 1.00 44.31 83 GLU A O 1
ATOM 638 N N . THR A 1 84 ? -11.914 -17.981 -45.458 1.00 41.44 84 THR A N 1
ATOM 639 C CA . THR A 1 84 ? -12.806 -18.568 -44.446 1.00 41.44 84 THR A CA 1
ATOM 640 C C . THR A 1 84 ? -13.736 -19.529 -45.189 1.00 41.44 84 THR A C 1
ATOM 642 O O . THR A 1 84 ? -14.311 -19.132 -46.204 1.00 41.44 84 THR A O 1
ATOM 645 N N . PRO A 1 85 ? -13.890 -20.772 -44.714 1.00 49.66 85 PRO A N 1
ATOM 646 C CA . PRO A 1 85 ? -15.220 -21.394 -44.551 1.00 49.66 85 PRO A CA 1
ATOM 647 C C . PRO A 1 85 ? -15.418 -21.850 -43.080 1.00 49.66 85 PRO A C 1
ATOM 649 O O . PRO A 1 85 ? -14.442 -22.061 -42.367 1.00 49.66 85 PRO A O 1
ATOM 652 N N . GLU A 1 86 ? -16.613 -21.827 -42.473 1.00 40.50 86 GLU A N 1
ATOM 653 C CA . GLU A 1 86 ? -17.743 -22.780 -42.636 1.00 40.50 86 GLU A CA 1
ATOM 654 C C . GLU A 1 86 ? -17.371 -24.270 -42.425 1.00 40.50 86 GLU A C 1
ATOM 656 O O . GLU A 1 86 ? -16.324 -24.708 -42.883 1.00 40.50 86 GLU A O 1
ATOM 661 N N . ALA A 1 87 ? -18.181 -25.148 -41.810 1.00 41.97 87 ALA A N 1
ATOM 662 C CA . ALA A 1 87 ? -19.415 -25.037 -41.006 1.00 41.97 87 ALA A CA 1
ATOM 663 C C . ALA A 1 87 ? -19.750 -26.429 -40.382 1.00 41.97 87 ALA A C 1
ATOM 665 O O . ALA A 1 87 ? -19.098 -27.416 -40.715 1.00 41.97 87 ALA A O 1
ATOM 666 N N . SER A 1 88 ? -20.835 -26.527 -39.588 1.00 35.84 88 SER A N 1
ATOM 667 C CA . SER A 1 88 ? -21.515 -27.779 -39.151 1.00 35.84 88 SER A CA 1
ATOM 668 C C . SER A 1 88 ? -20.767 -28.640 -38.094 1.00 35.84 88 SER A C 1
ATOM 670 O O . SER A 1 88 ? -19.559 -28.809 -38.156 1.00 35.84 88 SER A O 1
ATOM 672 N N . SER A 1 89 ? -21.397 -29.243 -37.072 1.00 39.75 89 SER A N 1
ATOM 673 C CA . SER A 1 89 ? -22.768 -29.785 -37.008 1.00 39.75 89 SER A CA 1
ATOM 674 C C . SER A 1 89 ? -23.377 -29.788 -35.590 1.00 39.75 89 SER A C 1
ATOM 676 O O . SER A 1 89 ? -22.666 -29.948 -34.603 1.00 39.75 89 SER A O 1
ATOM 678 N N . ALA A 1 90 ? -24.709 -29.709 -35.514 1.00 42.16 90 ALA A N 1
ATOM 679 C CA . ALA A 1 90 ? -25.546 -30.211 -34.404 1.00 42.16 90 ALA A CA 1
ATOM 680 C C . ALA A 1 90 ? -26.043 -31.651 -34.759 1.00 42.16 90 ALA A C 1
ATOM 682 O O . ALA A 1 90 ? -25.655 -32.114 -35.837 1.00 42.16 90 ALA A O 1
ATOM 683 N N . PRO A 1 91 ? -26.912 -32.367 -33.994 1.00 50.56 91 PRO A N 1
ATOM 684 C CA . PRO A 1 91 ? -27.611 -32.034 -32.737 1.00 50.56 91 PRO A CA 1
ATOM 685 C C . PRO A 1 91 ? -27.629 -33.186 -31.682 1.00 50.56 91 PRO A C 1
ATOM 687 O O . PRO A 1 91 ? -26.946 -34.193 -31.846 1.00 50.56 91 PRO A O 1
ATOM 690 N N . THR A 1 92 ? -28.436 -33.029 -30.615 1.00 35.84 92 THR A N 1
ATOM 691 C CA . THR A 1 92 ? -29.415 -34.025 -30.084 1.00 35.84 92 THR A CA 1
ATOM 692 C C . THR A 1 92 ? -29.542 -34.075 -28.548 1.00 35.84 92 THR A C 1
ATOM 694 O O . THR A 1 92 ? -28.576 -34.098 -27.796 1.00 35.84 92 THR A O 1
ATOM 697 N N . GLU A 1 93 ? -30.814 -34.094 -28.154 1.00 39.91 93 GLU A N 1
ATOM 698 C CA . GLU A 1 93 ? -31.506 -34.239 -26.867 1.00 39.91 93 GLU A CA 1
ATOM 699 C C . GLU A 1 93 ? -30.911 -35.158 -25.777 1.00 39.91 93 GLU A C 1
ATOM 701 O O . GLU A 1 93 ? -30.351 -36.214 -26.057 1.00 39.91 93 GLU A O 1
ATOM 706 N N . THR A 1 94 ? -31.263 -34.868 -24.515 1.00 36.09 94 THR A N 1
ATOM 707 C CA . THR A 1 94 ? -32.147 -35.752 -23.713 1.00 36.09 94 THR A CA 1
ATOM 708 C C . THR A 1 94 ? -32.883 -34.938 -22.634 1.00 36.09 94 THR A C 1
ATOM 710 O O . THR A 1 94 ? -32.349 -33.970 -22.095 1.00 36.09 94 THR A O 1
ATOM 713 N N . GLN A 1 95 ? -34.138 -35.303 -22.362 1.00 37.62 95 GLN A N 1
ATOM 714 C CA . GLN A 1 95 ? -35.059 -34.632 -21.436 1.00 37.62 95 GLN A CA 1
ATOM 715 C C . GLN A 1 95 ? -34.986 -35.177 -19.991 1.00 37.62 95 GLN A C 1
ATOM 717 O O . GLN A 1 95 ? -34.625 -36.328 -19.782 1.00 37.62 95 GLN A O 1
ATOM 722 N N . SER A 1 96 ? -35.518 -34.381 -19.052 1.00 38.62 96 SER A N 1
ATOM 723 C CA . SER A 1 96 ? -36.384 -34.801 -17.927 1.00 38.62 96 SER A CA 1
ATOM 724 C C . SER A 1 96 ? -35.880 -35.807 -16.872 1.00 38.62 96 SER A C 1
ATOM 726 O O . SER A 1 96 ? -35.846 -37.009 -17.121 1.00 38.62 96 SER A O 1
ATOM 728 N N . SER A 1 97 ? -35.761 -35.335 -15.619 1.00 41.06 97 SER A N 1
ATOM 729 C CA . SER A 1 97 ? -36.570 -35.894 -14.512 1.00 41.06 97 SER A CA 1
ATOM 730 C C . SER A 1 97 ? -36.587 -35.006 -13.249 1.00 41.06 97 SER A C 1
ATOM 732 O O . SER A 1 97 ? -35.560 -34.807 -12.607 1.00 41.06 97 SER A O 1
ATOM 734 N N . GLU A 1 98 ? -37.786 -34.574 -12.868 1.00 47.38 98 GLU A N 1
ATOM 735 C CA . GLU A 1 98 ? -38.261 -34.025 -11.578 1.00 47.38 98 GLU A CA 1
ATOM 736 C C . GLU A 1 98 ? -39.726 -34.553 -11.428 1.00 47.38 98 GLU A C 1
ATOM 738 O O . GLU A 1 98 ? -40.274 -34.926 -12.477 1.00 47.38 98 GLU A O 1
ATOM 743 N N . PRO A 1 99 ? -40.429 -34.623 -10.262 1.00 56.75 99 PRO A N 1
ATOM 744 C CA . PRO A 1 99 ? -40.086 -34.416 -8.833 1.00 56.75 99 PRO A CA 1
ATOM 745 C C . PRO A 1 99 ? -40.438 -35.611 -7.894 1.00 56.75 99 PRO A C 1
ATOM 747 O O . PRO A 1 99 ? -41.056 -36.584 -8.318 1.00 56.75 99 PRO A O 1
ATOM 750 N N . ALA A 1 100 ? -40.108 -35.485 -6.594 1.00 40.38 100 ALA A N 1
ATOM 751 C CA . ALA A 1 100 ? -40.914 -35.844 -5.392 1.00 40.38 100 ALA A CA 1
ATOM 752 C C . ALA A 1 100 ? -40.025 -35.616 -4.138 1.00 40.38 100 ALA A C 1
ATOM 754 O O . ALA A 1 100 ? -38.912 -36.130 -4.106 1.00 40.38 100 ALA A O 1
ATOM 755 N N . GLU A 1 101 ? -40.297 -34.739 -3.162 1.00 44.16 101 GLU A N 1
ATOM 756 C CA . GLU A 1 101 ? -41.463 -34.524 -2.266 1.00 44.16 101 GLU A CA 1
ATOM 757 C C . GLU A 1 101 ? -41.486 -35.431 -1.003 1.00 44.16 101 GLU A C 1
ATOM 759 O O . GLU A 1 101 ? -41.059 -36.580 -1.047 1.00 44.16 101 GLU A O 1
ATOM 764 N N . VAL A 1 102 ? -42.037 -34.871 0.096 1.00 46.09 102 VAL A N 1
ATOM 765 C CA . VAL A 1 102 ? -42.308 -35.368 1.474 1.00 46.09 102 VAL A CA 1
ATOM 766 C C . VAL A 1 102 ? -41.266 -34.874 2.503 1.00 46.09 102 VAL A C 1
ATOM 768 O O . VAL A 1 102 ? -40.146 -35.364 2.520 1.00 46.09 102 VAL A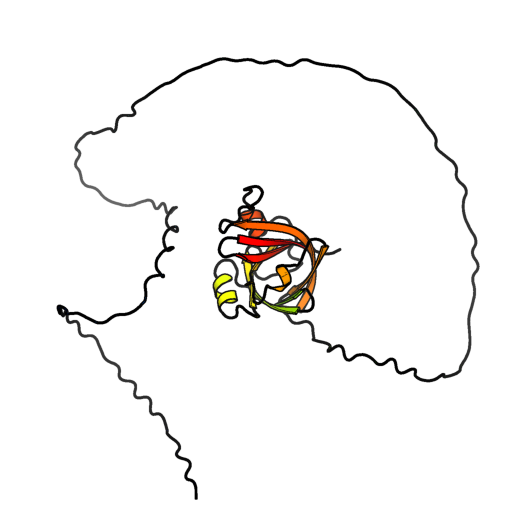 O 1
ATOM 771 N N . ALA A 1 103 ? -41.450 -33.841 3.344 1.00 41.44 103 ALA A N 1
ATOM 772 C CA . ALA A 1 103 ? -42.566 -33.281 4.142 1.00 41.44 103 ALA A CA 1
ATOM 773 C C . ALA A 1 103 ? -42.544 -33.633 5.659 1.00 41.44 103 ALA A C 1
ATOM 775 O O . ALA A 1 103 ? -43.215 -34.554 6.108 1.00 41.44 103 ALA A O 1
ATOM 776 N N . GLN A 1 104 ? -41.878 -32.759 6.436 1.00 43.47 104 GLN A N 1
ATOM 777 C CA . GLN A 1 104 ? -42.394 -32.117 7.673 1.00 43.47 104 GLN A CA 1
ATOM 778 C C . GLN A 1 104 ? -42.611 -32.993 8.971 1.00 43.47 104 GLN A C 1
ATOM 780 O O . GLN A 1 104 ? -42.038 -34.076 9.029 1.00 43.47 104 GLN A O 1
ATOM 785 N N . PRO A 1 105 ? -43.165 -32.497 10.121 1.00 60.75 105 PRO A N 1
ATOM 786 C CA . PRO A 1 105 ? -42.359 -32.260 11.344 1.00 60.75 105 PRO A CA 1
ATOM 787 C C . PRO A 1 105 ? -42.877 -32.875 12.682 1.00 60.75 105 PRO A C 1
ATOM 789 O O . PRO A 1 105 ? -44.012 -33.331 12.769 1.00 60.75 105 PRO A O 1
ATOM 792 N N . ALA A 1 106 ? -42.086 -32.739 13.762 1.00 42.22 106 ALA A N 1
ATOM 793 C CA . ALA A 1 106 ? -42.492 -32.602 15.187 1.00 42.22 106 ALA A CA 1
ATOM 794 C C . ALA A 1 106 ? -41.239 -32.167 15.999 1.00 42.22 106 ALA A C 1
ATOM 796 O O . ALA A 1 106 ? -40.158 -32.658 15.691 1.00 42.22 106 ALA A O 1
ATOM 797 N N . GLN A 1 107 ? -41.181 -31.217 16.946 1.00 40.00 107 GLN A N 1
ATOM 798 C CA . GLN A 1 107 ? -42.094 -30.593 17.931 1.00 40.00 107 GLN A CA 1
ATOM 799 C C . GLN A 1 107 ? -42.319 -31.368 19.252 1.00 40.00 107 GLN A C 1
ATOM 801 O O . GLN A 1 107 ? -43.169 -32.247 19.313 1.00 40.00 107 GLN A O 1
ATOM 806 N N . SER A 1 108 ? -41.593 -30.953 20.305 1.00 43.12 108 SER A N 1
ATOM 807 C CA . SER A 1 108 ? -41.964 -30.868 21.745 1.00 43.12 108 SER A CA 1
ATOM 808 C C . SER A 1 108 ? -40.747 -30.222 22.456 1.00 43.12 108 SER A C 1
ATOM 810 O O . SER A 1 108 ? -39.639 -30.698 22.237 1.00 43.12 108 SER A O 1
ATOM 812 N N . GLU A 1 109 ? -40.740 -29.065 23.132 1.00 44.81 109 GLU A N 1
ATOM 813 C CA . GLU A 1 109 ? -41.628 -28.409 24.119 1.00 44.81 109 GLU A CA 1
ATOM 814 C C . GLU A 1 109 ? -41.318 -28.778 25.593 1.00 44.81 109 GLU A C 1
ATOM 816 O O . GLU A 1 109 ? -41.352 -29.954 25.938 1.00 44.81 109 GLU A O 1
ATOM 821 N N . ALA A 1 110 ? -41.094 -27.732 26.422 1.00 39.59 110 ALA A N 1
ATOM 822 C CA . ALA A 1 110 ? -41.127 -27.661 27.906 1.00 39.59 110 ALA A CA 1
ATOM 823 C C . ALA A 1 110 ? -40.062 -28.427 28.755 1.00 39.59 110 ALA A C 1
ATOM 825 O O . ALA A 1 110 ? -39.673 -29.527 28.390 1.00 39.59 110 ALA A O 1
ATOM 826 N N . THR A 1 111 ? -39.569 -27.998 29.942 1.00 38.78 111 THR A N 1
ATOM 827 C CA . THR A 1 111 ? -39.510 -26.716 30.722 1.00 38.78 111 THR A CA 1
ATOM 828 C C . THR A 1 111 ? -38.454 -26.890 31.873 1.00 38.78 111 THR A C 1
ATOM 830 O O . THR A 1 111 ? -38.202 -28.036 32.246 1.00 38.78 111 THR A O 1
ATOM 833 N N . PRO A 1 112 ? -37.813 -25.835 32.449 1.00 61.19 112 PRO A N 1
ATOM 834 C CA . PRO A 1 112 ? -36.940 -25.896 33.665 1.00 61.19 112 PRO A CA 1
ATOM 835 C C . PRO A 1 112 ? -37.756 -26.063 34.992 1.00 61.19 112 PRO A C 1
ATOM 837 O O . PRO A 1 112 ? -38.969 -26.223 34.851 1.00 61.19 112 PRO A O 1
ATOM 840 N N . PRO A 1 113 ? -37.232 -25.998 36.259 1.00 54.41 113 PRO A N 1
ATOM 841 C CA . PRO A 1 113 ? -36.017 -25.306 36.762 1.00 54.41 113 PRO A CA 1
ATOM 842 C C . PRO A 1 113 ? -35.230 -26.005 37.928 1.00 54.41 113 PRO A C 1
ATOM 844 O O . PRO A 1 113 ? -35.473 -27.168 38.226 1.00 54.41 113 PRO A O 1
ATOM 847 N N . GLU A 1 114 ? -34.348 -25.233 38.602 1.00 46.47 114 GLU A N 1
ATOM 848 C CA . GLU A 1 114 ? -33.757 -25.432 39.962 1.00 46.47 114 GLU A CA 1
ATOM 849 C C . GLU A 1 114 ? -32.751 -26.603 40.174 1.00 46.47 114 GLU A C 1
ATOM 851 O O . GLU A 1 114 ? -32.829 -27.634 39.522 1.00 46.47 114 GLU A O 1
ATOM 856 N N . GLU A 1 115 ? -31.740 -26.545 41.062 1.00 42.69 115 GLU A N 1
ATOM 857 C CA . GLU A 1 115 ? -31.099 -25.445 41.820 1.00 42.69 115 GLU A CA 1
ATOM 858 C C . GLU A 1 115 ? -29.684 -25.892 42.331 1.00 42.69 115 GLU A C 1
ATOM 860 O O . GLU A 1 115 ? -29.437 -27.076 42.532 1.00 42.69 115 GLU A O 1
ATOM 865 N N . SER A 1 116 ? -28.768 -24.930 42.557 1.00 42.34 116 SER A N 1
ATOM 866 C CA . SER A 1 116 ? -27.561 -24.944 43.428 1.00 42.34 116 SER A CA 1
ATOM 867 C C . SER A 1 116 ? -26.569 -26.130 43.441 1.00 42.34 116 SER A C 1
ATOM 869 O O . SER A 1 116 ? -26.813 -27.185 44.017 1.00 42.34 116 SER A O 1
ATOM 871 N N . THR A 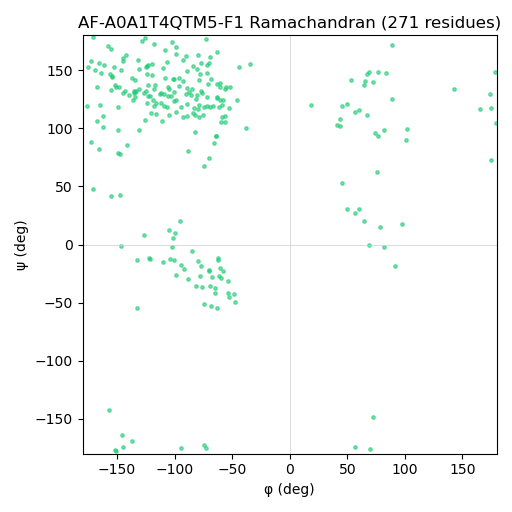1 117 ? -25.306 -25.845 43.088 1.00 42.97 117 THR A N 1
ATOM 872 C CA . THR A 1 117 ? -24.170 -25.848 44.054 1.00 42.97 117 THR A CA 1
ATOM 873 C C . THR A 1 117 ? -22.898 -25.228 43.440 1.00 42.97 117 THR A C 1
ATOM 875 O O . THR A 1 117 ? -22.701 -25.301 42.227 1.00 42.97 117 THR A O 1
ATOM 878 N N . PRO A 1 118 ? -22.013 -24.591 44.237 1.00 52.47 118 PRO A N 1
ATOM 879 C CA . PRO A 1 118 ? -20.815 -23.933 43.722 1.00 52.47 118 PRO A CA 1
ATOM 880 C C . PRO A 1 118 ? -19.652 -24.923 43.574 1.00 52.47 118 PRO A C 1
ATOM 882 O O . PRO A 1 118 ? -19.282 -25.589 44.538 1.00 52.47 118 PRO A O 1
ATOM 885 N N . THR A 1 119 ? -19.012 -24.968 42.402 1.00 42.62 119 THR A N 1
ATOM 886 C CA . THR A 1 119 ? -17.761 -25.723 42.217 1.00 42.62 119 THR A CA 1
ATOM 887 C C . THR A 1 119 ? -16.661 -24.839 41.641 1.00 42.62 119 THR A C 1
ATOM 889 O O . THR A 1 119 ? -16.665 -24.489 40.467 1.00 42.62 119 THR A O 1
ATOM 892 N N . THR A 1 120 ? -15.715 -24.513 42.521 1.00 38.34 120 THR A N 1
ATOM 893 C CA . THR A 1 120 ? -14.276 -24.357 42.270 1.00 38.34 120 THR A CA 1
ATOM 894 C C . THR A 1 120 ? -13.844 -23.660 40.977 1.00 38.34 120 THR A C 1
ATOM 896 O O . THR A 1 120 ? -13.725 -24.266 39.914 1.00 38.34 120 THR A O 1
ATOM 899 N N . SER A 1 121 ? -13.442 -22.399 41.157 1.00 47.38 121 SER A N 1
ATOM 900 C CA . SER A 1 121 ? -12.576 -21.627 40.263 1.00 47.38 121 SER A CA 1
ATOM 901 C C . SER A 1 121 ? -11.454 -22.477 39.650 1.00 47.38 121 SER A C 1
ATOM 903 O O . SER A 1 121 ? -10.421 -22.724 40.275 1.00 47.38 121 SER A O 1
ATOM 905 N N . SER A 1 122 ? -11.647 -22.893 38.400 1.00 44.12 122 SER A N 1
ATOM 906 C CA . SER A 1 122 ? -10.539 -23.264 37.529 1.00 44.12 122 SER A CA 1
ATOM 907 C C . SER A 1 122 ? -9.990 -21.974 36.947 1.00 44.12 122 SER A C 1
ATOM 909 O O . SER A 1 122 ? -10.529 -21.439 35.979 1.00 44.12 122 SER A O 1
ATOM 911 N N . ALA A 1 123 ? -8.932 -21.458 37.571 1.00 49.25 123 ALA A N 1
ATOM 912 C CA . ALA A 1 123 ? -8.178 -20.337 37.041 1.00 49.25 123 ALA A CA 1
ATOM 913 C C . ALA A 1 123 ? -7.498 -20.767 35.734 1.00 49.25 123 ALA A C 1
ATOM 915 O O . ALA A 1 123 ? -6.351 -21.215 35.725 1.00 49.25 123 ALA A O 1
ATOM 916 N N . VAL A 1 124 ? -8.218 -20.621 34.618 1.00 44.81 124 VAL A N 1
ATOM 917 C CA . VAL A 1 124 ? -7.594 -20.513 33.303 1.00 44.81 124 VAL A CA 1
ATOM 918 C C . VAL A 1 124 ? -6.559 -19.403 33.401 1.00 44.81 124 VAL A C 1
ATOM 920 O O . VAL A 1 124 ? -6.887 -18.256 33.707 1.00 44.81 124 VAL A O 1
ATOM 923 N N . GLN A 1 125 ? -5.294 -19.765 33.195 1.00 42.94 125 GLN A N 1
ATOM 924 C CA . GLN A 1 125 ? -4.206 -18.805 33.110 1.00 42.94 125 GLN A CA 1
ATOM 925 C C . GLN A 1 125 ? -4.466 -17.933 31.887 1.00 42.94 125 GLN A C 1
ATOM 927 O O . GLN A 1 125 ? -4.124 -18.289 30.760 1.00 42.94 125 GLN A O 1
ATOM 932 N N . GLN A 1 126 ? -5.122 -16.800 32.127 1.00 39.34 126 GLN A N 1
ATOM 933 C CA . GLN A 1 126 ? -5.326 -15.756 31.147 1.00 39.34 126 GLN A CA 1
ATOM 934 C C . GLN A 1 126 ? -3.944 -15.217 30.789 1.00 39.34 126 GLN A C 1
ATOM 936 O O . GLN A 1 126 ? -3.394 -14.361 31.483 1.00 39.34 126 GLN A O 1
ATOM 941 N N . SER A 1 127 ? -3.371 -15.789 29.726 1.00 42.22 127 SER A N 1
ATOM 942 C CA . SER A 1 127 ? -2.169 -15.280 29.080 1.00 42.22 127 SER A CA 1
ATOM 943 C C . SER A 1 127 ? -2.340 -13.778 28.924 1.00 42.22 127 SER A C 1
ATOM 945 O O . SER A 1 127 ? -3.356 -13.322 28.391 1.00 42.22 127 SER A 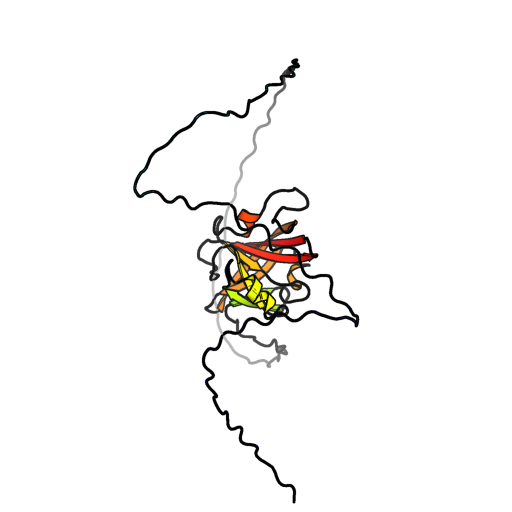O 1
ATOM 947 N N . SER A 1 128 ? -1.386 -13.013 29.450 1.00 45.00 128 SER A N 1
ATOM 948 C CA . SER A 1 128 ? -1.419 -11.557 29.441 1.00 45.00 128 SER A CA 1
ATOM 949 C C . SER A 1 128 ? -1.113 -11.041 28.036 1.00 45.00 128 SER A C 1
ATOM 951 O O . SER A 1 128 ? -0.072 -10.430 27.796 1.00 45.00 128 SER A O 1
ATOM 953 N N . ALA A 1 129 ? -2.027 -11.306 27.101 1.00 49.06 129 ALA A N 1
ATOM 954 C CA . ALA A 1 129 ? -2.112 -10.602 25.841 1.00 49.06 129 ALA A CA 1
ATOM 955 C C . ALA A 1 129 ? -2.334 -9.130 26.183 1.00 49.06 129 ALA A C 1
ATOM 957 O O . ALA A 1 129 ? -3.395 -8.731 26.668 1.00 49.06 129 ALA A O 1
ATOM 958 N N . GLN A 1 130 ? -1.275 -8.346 26.006 1.00 37.62 130 GLN A N 1
ATOM 959 C CA . GLN A 1 130 ? -1.281 -6.915 26.228 1.00 37.62 130 GLN A CA 1
ATOM 960 C C . GLN A 1 130 ? -2.385 -6.314 25.355 1.00 37.62 130 GLN A C 1
ATOM 962 O O . GLN A 1 130 ? -2.285 -6.327 24.129 1.00 37.62 130 GLN A O 1
ATOM 967 N N . SER A 1 131 ? -3.454 -5.831 25.992 1.00 44.84 131 SER A N 1
ATOM 968 C CA . SER A 1 131 ? -4.560 -5.142 25.328 1.00 44.84 131 SER A CA 1
ATOM 969 C C . SER A 1 131 ? -4.070 -3.782 24.834 1.00 44.84 131 SER A C 1
ATOM 971 O O . SER A 1 131 ? -4.377 -2.745 25.423 1.00 44.84 131 SER A O 1
ATOM 973 N N . ASN A 1 132 ? -3.277 -3.793 23.763 1.00 58.53 132 ASN A N 1
ATOM 974 C CA . ASN A 1 132 ? -2.932 -2.602 23.010 1.00 58.53 132 ASN A CA 1
ATOM 975 C C . ASN A 1 132 ? -4.248 -2.003 22.514 1.00 58.53 132 ASN A C 1
ATOM 977 O O . ASN A 1 132 ? -4.929 -2.599 21.679 1.00 58.53 132 ASN A O 1
ATOM 981 N N . ALA A 1 133 ? -4.629 -0.856 23.078 1.00 77.12 133 ALA A N 1
ATOM 982 C CA . ALA A 1 133 ? -5.783 -0.115 22.601 1.00 77.12 133 ALA A CA 1
ATOM 983 C C . ALA A 1 133 ? -5.597 0.174 21.107 1.00 77.12 133 ALA A C 1
ATOM 985 O O . ALA A 1 133 ? -4.503 0.549 20.681 1.00 77.12 133 ALA A O 1
ATOM 986 N N . VAL A 1 134 ? -6.658 -0.027 20.328 1.00 88.19 134 VAL A N 1
ATOM 987 C CA . VAL A 1 134 ? -6.657 0.234 18.887 1.00 88.19 134 VAL A CA 1
ATOM 988 C C . VAL A 1 134 ? -6.314 1.711 18.671 1.00 88.19 134 VAL A C 1
ATOM 990 O O . VAL A 1 134 ? -6.985 2.595 19.202 1.00 88.19 134 VAL A O 1
ATOM 993 N N . GLN A 1 135 ? -5.218 1.975 17.962 1.00 96.12 135 GLN A N 1
ATOM 994 C CA . GLN A 1 135 ? -4.691 3.319 17.734 1.00 96.12 135 GLN A CA 1
ATOM 995 C C . GLN A 1 135 ? -5.314 3.910 16.468 1.00 96.12 135 GLN A C 1
ATOM 997 O O . GLN A 1 135 ? -5.641 3.172 15.544 1.00 96.12 135 GLN A O 1
ATOM 1002 N N . ALA A 1 136 ? -5.480 5.232 16.411 1.00 97.94 136 ALA A N 1
ATOM 1003 C CA . ALA A 1 136 ? -5.904 5.924 15.193 1.00 97.94 136 ALA A CA 1
ATOM 1004 C C . ALA A 1 136 ? -4.784 5.938 14.140 1.00 97.94 136 ALA A C 1
ATOM 1006 O O . ALA A 1 136 ? -3.606 5.889 14.494 1.00 97.94 136 ALA A O 1
ATOM 1007 N N . ASN A 1 137 ? -5.150 6.040 12.861 1.00 98.56 137 ASN A N 1
ATOM 1008 C CA . ASN A 1 137 ? -4.233 6.052 11.714 1.00 98.56 137 ASN A CA 1
ATOM 1009 C C . ASN A 1 137 ? -3.142 4.962 11.789 1.00 98.56 137 ASN A C 1
ATOM 1011 O O . ASN A 1 137 ? -1.944 5.249 11.731 1.00 98.56 137 ASN A O 1
ATOM 1015 N N . THR A 1 138 ? -3.547 3.707 11.983 1.00 98.69 138 THR A N 1
ATOM 1016 C CA . THR A 1 138 ? -2.637 2.567 12.159 1.00 98.69 138 THR A CA 1
ATOM 1017 C C . THR A 1 138 ? -3.032 1.404 11.252 1.00 98.69 138 THR A C 1
ATOM 1019 O O . THR A 1 138 ? -4.196 1.016 11.169 1.00 98.69 138 THR A O 1
ATOM 1022 N N . ILE A 1 139 ? -2.046 0.827 10.571 1.00 98.81 139 ILE A N 1
ATOM 1023 C CA . ILE A 1 139 ? -2.172 -0.390 9.769 1.00 98.81 139 ILE A CA 1
ATOM 1024 C C . ILE A 1 139 ? -1.675 -1.566 10.613 1.00 98.81 139 ILE A C 1
ATOM 1026 O O . ILE A 1 139 ? -0.537 -1.573 11.078 1.00 98.81 139 ILE A O 1
ATOM 1030 N N . TYR A 1 140 ? -2.516 -2.579 10.787 1.00 98.31 140 TYR A N 1
ATOM 1031 C CA . TYR A 1 140 ? -2.202 -3.828 11.468 1.00 98.31 140 TYR A CA 1
ATOM 1032 C C . TYR A 1 140 ? -2.122 -4.966 10.450 1.00 98.31 140 TYR A C 1
ATOM 1034 O O . TYR A 1 140 ? -3.101 -5.283 9.767 1.00 98.31 140 TYR A O 1
ATOM 1042 N N . VAL A 1 141 ? -0.953 -5.594 10.353 1.00 97.88 141 VAL A N 1
ATOM 1043 C CA . VAL A 1 141 ? -0.645 -6.633 9.361 1.00 97.88 141 VAL A CA 1
ATOM 1044 C C . VAL A 1 141 ? 0.409 -7.583 9.923 1.00 97.88 141 VAL A C 1
ATOM 1046 O O . VAL A 1 141 ? 1.348 -7.147 10.581 1.00 97.88 141 VAL A O 1
ATOM 1049 N N . SER A 1 142 ? 0.243 -8.893 9.720 1.00 95.25 142 SER A N 1
ATOM 1050 C CA . SER A 1 142 ? 1.201 -9.928 10.166 1.00 95.25 142 SER A CA 1
ATOM 1051 C C . SER A 1 142 ? 1.642 -9.823 11.644 1.00 95.25 142 SER A C 1
ATOM 1053 O O . SER A 1 142 ? 2.759 -10.190 11.995 1.00 95.25 142 SER A O 1
ATOM 1055 N N . GLY A 1 143 ? 0.770 -9.311 12.523 1.00 93.25 143 GLY A N 1
ATOM 1056 C CA . GLY A 1 143 ? 1.056 -9.094 13.949 1.00 93.25 143 GLY A CA 1
ATOM 1057 C C . GLY A 1 143 ? 1.817 -7.803 14.287 1.00 93.25 143 GLY A C 1
ATOM 1058 O O . GLY A 1 143 ? 2.025 -7.526 15.466 1.00 93.25 143 GLY A O 1
ATOM 1059 N N . GLN A 1 144 ? 2.198 -7.000 13.291 1.00 95.75 144 GLN A N 1
ATOM 1060 C CA . GLN A 1 144 ? 2.795 -5.676 13.471 1.00 95.75 144 GLN A CA 1
ATOM 1061 C C . GLN A 1 144 ? 1.733 -4.567 13.451 1.00 95.75 144 GLN A C 1
ATOM 1063 O O . GLN A 1 144 ? 0.636 -4.751 12.920 1.00 95.75 144 GLN A O 1
ATOM 1068 N N . ALA A 1 145 ? 2.084 -3.414 14.023 1.00 97.56 145 ALA A N 1
ATOM 1069 C CA . ALA A 1 145 ? 1.310 -2.178 13.987 1.00 97.56 145 ALA A CA 1
ATOM 1070 C C . ALA A 1 145 ? 2.190 -1.065 13.401 1.00 97.56 145 ALA A C 1
ATOM 1072 O O . ALA A 1 145 ? 3.264 -0.785 13.931 1.00 97.56 145 ALA A O 1
ATOM 1073 N N . ILE A 1 146 ? 1.739 -0.460 12.307 1.00 98.56 146 ILE A N 1
ATOM 1074 C CA . ILE A 1 146 ? 2.466 0.535 11.516 1.00 98.56 146 ILE A CA 1
ATOM 1075 C C . ILE A 1 146 ? 1.660 1.829 11.569 1.00 98.56 146 ILE A C 1
ATOM 1077 O O . ILE A 1 146 ? 0.507 1.856 11.135 1.00 98.56 146 ILE A O 1
ATOM 1081 N N . SER A 1 147 ? 2.242 2.904 12.098 1.00 98.56 147 SER A N 1
ATOM 1082 C CA . SER A 1 147 ? 1.573 4.210 12.072 1.00 98.56 147 SER A CA 1
ATOM 1083 C C . SER A 1 147 ? 1.569 4.750 10.644 1.00 98.56 147 SER A C 1
ATOM 1085 O O . SER A 1 147 ? 2.518 4.521 9.894 1.00 98.56 147 SER A O 1
ATOM 1087 N N . TYR A 1 148 ? 0.543 5.506 10.260 1.00 98.81 148 TYR A N 1
ATOM 1088 C CA . TYR A 1 148 ? 0.558 6.234 8.994 1.00 98.81 148 TYR A CA 1
ATOM 1089 C C . TYR A 1 148 ? 0.136 7.695 9.150 1.00 98.81 148 TYR A C 1
ATOM 1091 O O . TYR A 1 148 ? -0.539 8.081 10.105 1.00 98.81 148 TYR A O 1
ATOM 1099 N N . GLN A 1 149 ? 0.529 8.524 8.184 1.00 98.75 149 GLN A N 1
ATOM 1100 C CA . GLN A 1 149 ? 0.019 9.888 8.035 1.00 98.75 149 GLN A CA 1
ATOM 1101 C C . GLN A 1 149 ? -0.672 10.076 6.681 1.00 98.75 149 GLN A C 1
ATOM 1103 O O . GLN A 1 149 ? -0.413 9.366 5.711 1.00 98.75 149 GLN A O 1
ATOM 1108 N N . ASN A 1 150 ? -1.585 11.042 6.613 1.00 98.44 150 ASN A N 1
ATOM 1109 C CA . ASN A 1 150 ? -2.336 11.345 5.398 1.00 98.44 150 ASN A CA 1
ATOM 1110 C C . ASN A 1 150 ? -1.557 12.360 4.539 1.00 98.44 150 ASN A C 1
ATOM 1112 O O . ASN A 1 150 ? -1.812 13.561 4.613 1.00 98.44 150 ASN A O 1
ATOM 1116 N N . GLY A 1 151 ? -0.564 11.890 3.778 1.00 97.69 151 GLY A N 1
ATOM 1117 C CA . GLY A 1 151 ? 0.333 12.735 2.984 1.00 97.69 151 GLY A CA 1
ATOM 1118 C C . GLY A 1 151 ? -0.217 13.203 1.636 1.00 97.69 151 GLY A C 1
ATOM 1119 O O . GLY A 1 151 ? 0.087 14.320 1.199 1.00 97.69 151 GLY A O 1
ATOM 1120 N N . GLY A 1 152 ? -0.995 12.347 0.969 1.00 95.88 152 GLY A N 1
ATOM 1121 C CA . GLY A 1 152 ? -1.370 12.506 -0.438 1.00 95.88 152 GLY A CA 1
ATOM 1122 C C . GLY A 1 152 ? -0.160 12.604 -1.383 1.00 95.88 152 GLY A C 1
ATOM 1123 O O . GLY A 1 152 ? 0.999 12.472 -0.976 1.00 95.88 152 GLY A O 1
ATOM 1124 N N . MET A 1 153 ? -0.416 12.876 -2.666 1.00 94.75 153 MET A N 1
ATOM 1125 C CA . MET A 1 153 ? 0.629 12.824 -3.704 1.00 94.75 153 MET A CA 1
ATOM 1126 C C . MET A 1 153 ? 1.769 13.823 -3.465 1.00 94.75 153 MET A C 1
ATOM 1128 O O . MET A 1 153 ? 2.893 13.589 -3.901 1.00 94.75 153 MET A O 1
ATOM 1132 N N . ALA A 1 154 ? 1.478 14.928 -2.770 1.00 95.94 154 ALA A N 1
ATOM 1133 C CA . ALA A 1 154 ? 2.432 15.997 -2.498 1.00 95.94 154 ALA A CA 1
ATOM 1134 C C . ALA A 1 154 ? 3.442 15.657 -1.389 1.00 95.94 154 ALA A C 1
ATOM 1136 O O . ALA A 1 154 ? 4.593 16.067 -1.492 1.00 95.94 154 ALA A O 1
ATOM 1137 N N . ASN A 1 155 ? 3.035 14.927 -0.339 1.00 97.94 155 ASN A N 1
ATOM 1138 C CA . ASN A 1 155 ? 3.8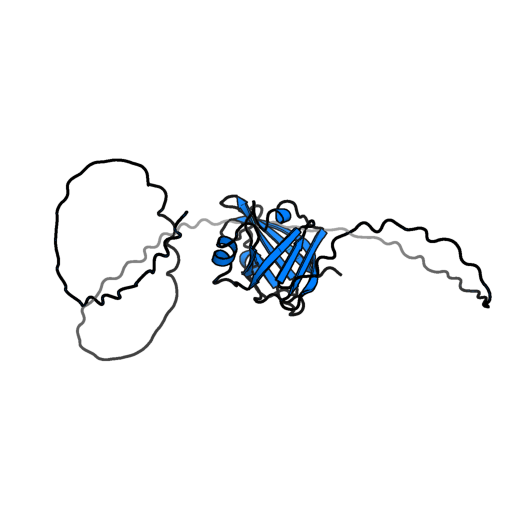65 14.740 0.862 1.00 97.94 155 ASN A CA 1
ATOM 1139 C C . ASN A 1 155 ? 4.166 13.276 1.200 1.00 97.94 155 ASN A C 1
ATOM 1141 O O . ASN A 1 155 ? 5.009 13.030 2.060 1.00 97.94 155 ASN A O 1
ATOM 1145 N N . GLY A 1 156 ? 3.500 12.305 0.561 1.00 97.94 156 GLY A N 1
ATOM 1146 C CA . GLY A 1 156 ? 3.603 10.893 0.944 1.00 97.94 156 GLY A CA 1
ATOM 1147 C C . GLY A 1 156 ? 5.044 10.381 1.029 1.00 97.94 156 GLY A C 1
ATOM 1148 O O . GLY A 1 156 ? 5.403 9.753 2.021 1.00 97.94 156 GLY A O 1
ATOM 1149 N N . GLN A 1 157 ? 5.876 10.718 0.037 1.00 97.75 157 GLN A N 1
ATOM 1150 C CA . GLN A 1 157 ? 7.287 10.323 -0.018 1.00 97.75 157 GLN A CA 1
ATOM 1151 C C . GLN A 1 157 ? 8.095 10.918 1.149 1.00 97.75 157 GLN A C 1
ATOM 1153 O O . GLN A 1 157 ? 8.659 10.180 1.949 1.00 97.75 157 GLN A O 1
ATOM 1158 N N . ALA A 1 158 ? 8.050 12.244 1.323 1.00 98.44 158 ALA A N 1
ATOM 1159 C CA . ALA A 1 158 ? 8.769 12.940 2.394 1.00 98.44 158 ALA A CA 1
ATOM 1160 C C . ALA A 1 158 ? 8.363 12.472 3.806 1.00 98.44 158 ALA A C 1
ATOM 1162 O O . ALA A 1 158 ? 9.170 12.518 4.732 1.00 98.44 158 ALA A O 1
ATOM 1163 N N . ILE A 1 159 ? 7.120 12.007 3.975 1.00 98.69 159 ILE A N 1
ATOM 1164 C CA . ILE A 1 159 ? 6.646 11.406 5.225 1.00 98.69 159 ILE A CA 1
ATOM 1165 C C . ILE A 1 159 ? 7.330 10.058 5.472 1.00 98.69 159 ILE A C 1
ATOM 1167 O O . ILE A 1 159 ? 7.920 9.890 6.539 1.00 98.69 159 ILE A O 1
ATOM 1171 N N . ILE A 1 160 ? 7.305 9.121 4.517 1.00 98.50 160 ILE A N 1
ATOM 1172 C CA . ILE A 1 160 ? 7.936 7.802 4.723 1.00 98.50 160 ILE A CA 1
ATOM 1173 C C . ILE A 1 160 ? 9.463 7.897 4.824 1.00 98.50 160 ILE A C 1
ATOM 1175 O O . ILE A 1 160 ? 10.074 7.119 5.546 1.00 98.50 160 ILE A O 1
ATOM 1179 N N . ASP A 1 161 ? 10.079 8.895 4.189 1.00 98.38 161 ASP A N 1
ATOM 1180 C CA . ASP A 1 161 ? 11.516 9.166 4.313 1.00 98.38 161 ASP A CA 1
ATOM 1181 C C . ASP A 1 161 ? 11.903 9.720 5.697 1.00 98.38 161 ASP A C 1
ATOM 1183 O O . ASP A 1 161 ? 13.059 9.608 6.104 1.00 98.38 161 ASP A O 1
ATOM 1187 N N . SER A 1 162 ? 10.952 10.308 6.437 1.00 98.44 162 SER A N 1
ATOM 1188 C CA . SER A 1 162 ? 11.213 10.899 7.759 1.00 98.44 162 SER A CA 1
ATOM 1189 C C . SER A 1 162 ? 11.317 9.874 8.897 1.00 98.44 162 SER A C 1
ATOM 1191 O O . SER A 1 162 ? 12.034 10.121 9.867 1.00 98.44 162 SER A O 1
ATOM 1193 N N . ASP A 1 163 ? 10.655 8.718 8.766 1.00 98.19 163 ASP A N 1
ATOM 1194 C CA . ASP A 1 163 ? 10.830 7.547 9.639 1.00 98.19 163 ASP A CA 1
ATOM 1195 C C . ASP A 1 163 ? 10.572 6.243 8.851 1.00 98.19 163 ASP A C 1
ATOM 1197 O O . ASP A 1 163 ? 9.499 5.638 8.968 1.00 98.19 163 ASP A O 1
ATOM 1201 N N . PRO A 1 164 ? 11.556 5.783 8.049 1.00 97.88 164 PRO A N 1
ATOM 1202 C CA . PRO A 1 164 ? 11.389 4.638 7.151 1.00 97.88 164 PRO A CA 1
ATOM 1203 C C . PRO A 1 164 ? 10.983 3.332 7.832 1.00 97.88 164 PRO A C 1
ATOM 1205 O O . PRO A 1 164 ? 10.432 2.449 7.179 1.00 97.88 164 PRO A O 1
ATOM 1208 N N . ASN A 1 165 ? 11.253 3.198 9.133 1.00 97.81 165 ASN A N 1
ATOM 1209 C CA . ASN A 1 165 ? 11.102 1.947 9.871 1.00 97.81 165 ASN A CA 1
ATOM 1210 C C . ASN A 1 165 ? 9.725 1.779 10.524 1.00 97.81 165 ASN A C 1
ATOM 1212 O O . ASN A 1 165 ? 9.340 0.650 10.816 1.00 97.81 165 ASN A O 1
ATOM 1216 N N . HIS A 1 166 ? 8.983 2.868 10.749 1.00 96.75 166 HIS A N 1
ATOM 1217 C CA . HIS A 1 166 ? 7.726 2.821 11.511 1.00 96.75 166 HIS A CA 1
ATOM 1218 C C . HIS A 1 166 ? 6.558 3.560 10.851 1.00 96.75 166 HIS A C 1
ATOM 1220 O O . HIS A 1 166 ? 5.415 3.386 11.289 1.00 96.75 166 HIS A O 1
ATOM 1226 N N . LEU A 1 167 ? 6.827 4.387 9.833 1.00 98.25 167 LEU A N 1
ATOM 1227 C CA . LEU A 1 167 ? 5.854 5.312 9.271 1.00 98.25 167 LEU A CA 1
ATOM 1228 C C . LEU A 1 167 ? 5.519 4.993 7.811 1.00 98.25 167 LEU A C 1
ATOM 1230 O O . LEU A 1 167 ? 6.371 5.006 6.925 1.00 98.25 167 LEU A O 1
ATOM 1234 N N . ALA A 1 168 ? 4.234 4.760 7.565 1.00 98.81 168 ALA A N 1
ATOM 1235 C CA . ALA A 1 168 ? 3.641 4.713 6.237 1.00 98.81 168 ALA A CA 1
ATOM 1236 C C . ALA A 1 168 ? 2.952 6.045 5.892 1.00 98.81 168 ALA A C 1
ATOM 1238 O O . ALA A 1 168 ? 2.752 6.914 6.748 1.00 98.81 168 ALA A O 1
ATOM 1239 N N . SER A 1 169 ? 2.543 6.218 4.637 1.00 98.88 169 SER A N 1
ATOM 1240 C CA . SER A 1 169 ? 1.790 7.409 4.230 1.00 98.88 169 SER A CA 1
ATOM 1241 C C . SER A 1 169 ? 0.777 7.123 3.134 1.00 98.88 169 SER A C 1
ATOM 1243 O O . SER A 1 169 ? 1.009 6.260 2.289 1.00 98.88 169 SER A O 1
ATOM 1245 N N . THR A 1 170 ? -0.329 7.869 3.101 1.00 98.69 170 THR A N 1
ATOM 1246 C CA . THR A 1 170 ? -1.152 7.942 1.885 1.00 98.69 170 THR A CA 1
ATOM 1247 C C . THR A 1 170 ? -0.386 8.696 0.796 1.00 98.69 170 THR A C 1
ATOM 1249 O O . THR A 1 170 ? 0.302 9.684 1.068 1.00 98.69 170 THR A O 1
ATOM 1252 N N . TRP A 1 171 ? -0.516 8.255 -0.453 1.00 97.94 171 TRP A N 1
ATOM 1253 C CA . TRP A 1 171 ? 0.079 8.928 -1.609 1.00 97.94 171 TRP A CA 1
ATOM 1254 C C . TRP A 1 171 ? -0.923 9.091 -2.749 1.00 97.94 171 TRP A C 1
ATOM 1256 O O . TRP A 1 171 ? -1.167 10.211 -3.179 1.00 97.94 171 TRP A O 1
ATOM 1266 N N . GLY A 1 172 ? -1.554 8.011 -3.211 1.00 96.81 172 GLY A N 1
ATOM 1267 C CA . GLY A 1 172 ? -2.631 8.089 -4.206 1.00 96.81 172 GLY A CA 1
ATOM 1268 C C . GLY A 1 172 ? -4.023 7.941 -3.588 1.00 96.81 172 GLY A C 1
ATOM 1269 O O . GLY A 1 172 ? -4.163 7.582 -2.419 1.00 96.81 172 GLY A O 1
ATOM 1270 N N . GLY A 1 173 ? -5.053 8.125 -4.410 1.00 97.19 173 GLY A N 1
ATOM 1271 C CA . GLY A 1 173 ? -6.438 7.898 -4.016 1.00 97.19 173 GLY A CA 1
ATOM 1272 C C . GLY A 1 173 ? -6.980 8.967 -3.067 1.00 97.19 173 GLY A C 1
ATOM 1273 O O . GLY A 1 173 ? -6.617 10.141 -3.158 1.00 97.19 173 GLY A O 1
ATOM 1274 N N . ALA A 1 174 ? -7.893 8.560 -2.189 1.00 97.38 174 ALA A N 1
ATOM 1275 C CA . ALA A 1 174 ? -8.459 9.405 -1.153 1.00 97.38 174 ALA A CA 1
ATOM 1276 C C . ALA A 1 174 ? -7.415 9.691 -0.063 1.00 97.38 174 ALA A C 1
ATOM 1278 O O . ALA A 1 174 ? -6.637 8.830 0.343 1.00 97.38 174 ALA A O 1
ATOM 1279 N N . SER A 1 175 ? -7.375 10.941 0.389 1.00 95.75 175 SER A N 1
ATOM 1280 C CA . SER A 1 175 ? -6.563 11.371 1.523 1.00 95.75 175 SER A CA 1
ATOM 1281 C C . SER A 1 175 ? -7.302 12.526 2.208 1.00 95.75 175 SER A C 1
ATOM 1283 O O . SER A 1 175 ? -7.512 13.554 1.559 1.00 95.75 175 SER A O 1
ATOM 1285 N N . PRO A 1 176 ? -7.710 12.400 3.485 1.00 97.56 176 PRO A N 1
ATOM 1286 C CA . PRO A 1 176 ? -7.395 11.304 4.404 1.00 97.56 176 PRO A CA 1
ATOM 1287 C C . PRO A 1 176 ? -8.051 9.964 4.042 1.00 97.56 176 PRO A C 1
ATOM 1289 O O . PRO A 1 176 ? -9.028 9.934 3.301 1.00 97.56 176 PRO A O 1
ATOM 1292 N N . PHE A 1 177 ? -7.514 8.871 4.590 1.00 98.38 177 PHE A N 1
ATOM 1293 C CA . PHE A 1 177 ? -8.165 7.559 4.549 1.00 98.38 177 PHE A CA 1
ATOM 1294 C C . PHE A 1 177 ? -9.528 7.589 5.259 1.00 98.38 177 PHE A C 1
ATOM 1296 O O . PHE A 1 177 ? -9.647 8.086 6.383 1.00 98.38 177 PHE A O 1
ATOM 1303 N N . SER A 1 178 ? -10.516 6.972 4.620 1.00 97.56 178 SER A N 1
ATOM 1304 C CA . SER A 1 178 ? -11.800 6.555 5.178 1.00 97.56 178 SER A CA 1
ATOM 1305 C C . SER A 1 178 ? -12.064 5.133 4.691 1.00 97.56 178 SER A C 1
ATOM 1307 O O . SER A 1 178 ? -11.767 4.836 3.540 1.00 97.56 178 SER A O 1
ATOM 1309 N N . GLY A 1 179 ? -12.626 4.269 5.541 1.00 96.69 179 GLY A N 1
ATOM 1310 C CA . GLY A 1 179 ? -13.053 2.919 5.148 1.00 96.69 179 GLY A CA 1
ATOM 1311 C C . GLY A 1 179 ? -14.535 2.818 4.767 1.00 96.69 179 GLY A C 1
ATOM 1312 O O . GLY A 1 179 ? -15.140 1.757 4.921 1.00 96.69 179 GLY A O 1
ATOM 1313 N N . THR A 1 180 ? -15.159 3.950 4.419 1.00 97.06 180 THR A N 1
ATOM 1314 C CA . THR A 1 180 ? -16.615 4.064 4.188 1.00 97.06 180 THR A CA 1
ATOM 1315 C C . THR A 1 180 ? -17.021 5.062 3.102 1.00 97.06 180 THR A C 1
ATOM 1317 O O . THR A 1 180 ? -18.217 5.234 2.862 1.00 97.06 180 THR A O 1
ATOM 1320 N N . ASP A 1 181 ? -16.076 5.764 2.470 1.00 97.25 181 ASP A N 1
ATOM 1321 C CA . ASP A 1 181 ? -16.403 6.800 1.481 1.00 97.25 181 ASP A CA 1
ATOM 1322 C C . ASP A 1 181 ? -16.625 6.235 0.065 1.00 97.25 181 ASP A C 1
ATOM 1324 O O . ASP A 1 181 ? -17.071 6.959 -0.830 1.00 97.25 181 ASP A O 1
ATOM 1328 N N . GLY A 1 182 ? -16.389 4.931 -0.131 1.00 97.31 182 GLY A N 1
ATOM 1329 C CA . GLY A 1 182 ? -16.557 4.265 -1.416 1.00 97.31 182 GLY A CA 1
ATOM 1330 C C . GLY A 1 182 ? -15.402 4.517 -2.384 1.00 97.31 182 GLY A C 1
ATOM 1331 O O . GLY A 1 182 ? -15.561 4.260 -3.583 1.00 97.31 182 GLY A O 1
ATOM 1332 N N . LEU A 1 183 ? -14.269 5.029 -1.897 1.00 98.06 183 LEU A N 1
ATOM 1333 C CA . LEU A 1 183 ? -13.105 5.383 -2.699 1.00 98.06 183 LEU A CA 1
ATOM 1334 C C . LEU A 1 183 ? -11.938 4.412 -2.470 1.00 98.06 183 LEU A C 1
ATOM 1336 O O . LEU A 1 183 ? -11.910 3.593 -1.555 1.00 98.06 183 LEU A O 1
ATOM 1340 N N . ASN A 1 184 ? -10.941 4.513 -3.343 1.00 98.50 184 ASN A N 1
ATOM 1341 C CA . ASN A 1 184 ? -9.652 3.859 -3.153 1.00 98.50 184 ASN A CA 1
ATOM 1342 C C . ASN A 1 184 ? -8.690 4.759 -2.371 1.00 98.50 184 ASN A C 1
ATOM 1344 O O . ASN A 1 184 ? -8.522 5.914 -2.761 1.00 98.50 184 ASN A O 1
ATOM 1348 N N . THR A 1 185 ? -7.980 4.221 -1.375 1.00 98.75 185 THR A N 1
ATOM 1349 C CA . THR A 1 185 ? -6.802 4.869 -0.759 1.00 98.75 185 THR A CA 1
ATOM 1350 C C . THR A 1 185 ? -5.526 4.084 -1.060 1.00 98.75 185 THR A C 1
ATOM 1352 O O . THR A 1 185 ? -5.459 2.879 -0.821 1.00 98.75 185 THR A O 1
ATOM 1355 N N . HIS A 1 186 ? -4.480 4.761 -1.542 1.00 98.75 186 HIS A N 1
ATOM 1356 C CA . HIS A 1 186 ? -3.181 4.142 -1.815 1.00 98.75 186 HIS A CA 1
ATOM 1357 C C . HIS A 1 186 ? -2.138 4.547 -0.770 1.00 98.75 186 HIS A C 1
ATOM 1359 O O . HIS A 1 186 ? -1.777 5.722 -0.661 1.00 98.75 186 HIS A O 1
ATOM 1365 N N . PHE A 1 187 ? -1.627 3.551 -0.048 1.00 98.88 187 PHE A N 1
ATOM 1366 C CA . PHE A 1 187 ? -0.579 3.666 0.958 1.00 98.88 187 PHE A CA 1
ATOM 1367 C C . PHE A 1 187 ? 0.791 3.246 0.415 1.00 98.88 187 PHE A C 1
ATOM 1369 O O . PHE A 1 187 ? 0.917 2.254 -0.307 1.00 98.88 187 PHE A O 1
ATOM 1376 N N . ILE A 1 188 ? 1.827 3.961 0.844 1.00 98.81 188 ILE A N 1
ATOM 1377 C CA . ILE A 1 188 ? 3.233 3.674 0.553 1.00 98.81 188 ILE A CA 1
ATOM 1378 C C . ILE A 1 188 ? 4.041 3.518 1.846 1.00 98.81 188 ILE A C 1
ATOM 1380 O O . ILE A 1 188 ? 3.688 4.088 2.882 1.00 98.81 188 ILE A O 1
ATOM 1384 N N . GLY A 1 189 ? 5.142 2.773 1.765 1.00 98.56 189 GLY A N 1
ATOM 1385 C CA . GLY A 1 189 ? 6.104 2.581 2.850 1.00 98.56 189 GLY A CA 1
ATOM 1386 C C . GLY A 1 189 ? 7.350 1.827 2.380 1.00 98.56 189 GLY A C 1
ATOM 1387 O O . GLY A 1 189 ? 7.316 1.113 1.372 1.00 98.56 189 GLY A O 1
ATOM 1388 N N . HIS A 1 190 ? 8.455 1.986 3.107 1.00 98.00 190 HIS A N 1
ATOM 1389 C CA . HIS A 1 190 ? 9.751 1.392 2.759 1.00 98.00 190 HIS A CA 1
ATOM 1390 C C . HIS A 1 190 ? 9.845 -0.099 3.127 1.00 98.00 190 HIS A C 1
ATOM 1392 O O . HIS A 1 190 ? 9.357 -0.528 4.174 1.00 98.00 190 HIS A O 1
ATOM 1398 N N . HIS A 1 191 ? 10.487 -0.879 2.255 1.00 93.44 191 HIS A N 1
ATOM 1399 C CA . HIS A 1 191 ? 10.922 -2.263 2.502 1.00 93.44 191 HIS A CA 1
ATOM 1400 C C . HIS A 1 191 ? 12.242 -2.245 3.291 1.00 93.44 191 HIS A C 1
ATOM 1402 O O . HIS A 1 191 ? 12.979 -1.262 3.213 1.00 93.44 191 HIS A O 1
ATOM 1408 N N . TRP A 1 192 ? 12.499 -3.280 4.102 1.00 94.12 192 TRP A N 1
ATOM 1409 C CA . TRP A 1 192 ? 13.440 -3.240 5.234 1.00 94.12 192 TRP A CA 1
ATOM 1410 C C . TRP A 1 192 ? 13.102 -2.144 6.255 1.00 94.12 192 TRP A C 1
ATOM 1412 O O . TRP A 1 192 ? 13.971 -1.634 6.960 1.00 94.12 192 TRP A O 1
ATOM 1422 N N . GLY A 1 193 ? 11.817 -1.798 6.329 1.00 96.62 193 GLY A N 1
ATOM 1423 C CA . GLY A 1 193 ? 11.258 -0.766 7.187 1.00 96.62 193 GLY A CA 1
ATOM 1424 C C . GLY A 1 193 ? 9.773 -1.022 7.435 1.00 96.62 193 GLY A C 1
ATOM 1425 O O . GLY A 1 193 ? 9.341 -2.171 7.535 1.00 96.62 193 GLY A O 1
ATOM 1426 N N . ALA A 1 194 ? 8.972 0.040 7.494 1.00 97.88 194 ALA A N 1
ATOM 1427 C CA . ALA A 1 194 ? 7.562 -0.017 7.873 1.00 97.88 194 ALA A CA 1
ATOM 1428 C C . ALA A 1 194 ? 6.723 -1.017 7.051 1.00 97.88 194 ALA A C 1
ATOM 1430 O O . ALA A 1 194 ? 5.761 -1.576 7.570 1.00 97.88 194 ALA A O 1
ATOM 1431 N N . PHE A 1 195 ? 7.054 -1.244 5.774 1.00 98.44 195 PHE A N 1
ATOM 1432 C CA . PHE A 1 195 ? 6.296 -2.112 4.862 1.00 98.44 195 PHE A CA 1
ATOM 1433 C C . PHE A 1 195 ? 6.954 -3.474 4.581 1.00 98.44 195 PHE A C 1
ATOM 1435 O O . PHE A 1 195 ? 6.465 -4.218 3.730 1.00 98.44 195 PHE A O 1
ATOM 1442 N N . ASP A 1 196 ? 7.979 -3.863 5.343 1.00 97.56 196 ASP A N 1
ATOM 1443 C CA . ASP A 1 196 ? 8.582 -5.203 5.277 1.00 97.56 196 ASP A CA 1
ATOM 1444 C C . ASP A 1 196 ? 7.543 -6.360 5.317 1.00 97.56 196 ASP A C 1
ATOM 1446 O O . ASP A 1 196 ? 7.595 -7.234 4.446 1.00 97.56 196 ASP A O 1
ATOM 1450 N N . PRO A 1 197 ? 6.487 -6.334 6.170 1.00 97.25 197 PRO A N 1
ATOM 1451 C CA . PRO A 1 197 ? 5.459 -7.385 6.190 1.00 97.25 197 PRO A CA 1
ATOM 1452 C C . PRO A 1 197 ? 4.673 -7.571 4.886 1.00 97.25 197 PRO A C 1
ATOM 1454 O O . PRO A 1 197 ? 4.046 -8.615 4.689 1.00 97.25 197 PRO A O 1
ATOM 1457 N N . PHE A 1 198 ? 4.654 -6.567 4.004 1.00 98.06 198 PHE A N 1
ATOM 1458 C CA . PHE A 1 198 ? 3.922 -6.628 2.740 1.00 98.06 198 PHE A CA 1
ATOM 1459 C C . PHE A 1 198 ? 4.668 -7.414 1.656 1.00 98.06 198 PHE A C 1
ATOM 1461 O O . PHE A 1 198 ? 4.039 -7.808 0.671 1.00 98.06 198 PHE A O 1
ATOM 1468 N N . ILE A 1 199 ? 5.964 -7.697 1.828 1.00 97.06 199 ILE A N 1
ATOM 1469 C CA . ILE A 1 199 ? 6.786 -8.447 0.863 1.00 97.06 199 ILE A CA 1
ATOM 1470 C C . ILE A 1 199 ? 6.309 -9.891 0.709 1.00 97.06 199 ILE A C 1
ATOM 1472 O O . ILE A 1 199 ? 6.129 -10.346 -0.421 1.00 97.06 199 ILE A O 1
ATOM 1476 N N . ASP A 1 200 ? 5.960 -10.558 1.808 1.00 94.19 200 ASP A N 1
ATOM 1477 C CA . ASP A 1 200 ? 5.450 -11.938 1.787 1.00 94.19 200 ASP A CA 1
ATOM 1478 C C . ASP A 1 200 ? 3.914 -12.017 1.763 1.00 94.19 200 ASP A C 1
ATOM 1480 O O . ASP A 1 200 ? 3.333 -13.038 1.375 1.00 94.19 200 ASP A O 1
ATOM 1484 N N . LEU A 1 201 ? 3.218 -10.928 2.119 1.00 97.00 201 LEU A N 1
ATOM 1485 C CA . LEU A 1 201 ? 1.756 -10.914 2.157 1.00 97.00 201 LEU A CA 1
ATOM 1486 C C . LEU A 1 201 ? 1.159 -11.211 0.772 1.00 97.00 201 LEU A C 1
ATOM 1488 O O . LEU A 1 201 ? 1.456 -10.546 -0.222 1.00 97.00 201 LEU A O 1
ATOM 1492 N N . SER A 1 202 ? 0.313 -12.232 0.709 1.00 96.44 202 SER A N 1
ATOM 1493 C CA . SER A 1 202 ? -0.222 -12.791 -0.536 1.00 96.44 202 SER A CA 1
ATOM 1494 C C . SER A 1 202 ? -1.745 -12.655 -0.607 1.00 96.44 202 SER A C 1
ATOM 1496 O O . SER A 1 202 ? -2.390 -12.253 0.364 1.00 96.44 202 SER A O 1
ATOM 1498 N N . VAL A 1 203 ? -2.334 -12.993 -1.760 1.00 98.38 203 VAL A N 1
ATOM 1499 C CA . VAL A 1 203 ? -3.797 -13.048 -1.940 1.00 98.38 203 VAL A CA 1
ATOM 1500 C C . VAL A 1 203 ? -4.438 -13.908 -0.841 1.00 98.38 203 VAL A C 1
ATOM 1502 O O . VAL A 1 203 ? -3.933 -14.974 -0.497 1.00 98.38 203 VAL A O 1
ATOM 1505 N N . GLY A 1 204 ? -5.536 -13.420 -0.264 1.00 97.94 204 GLY A N 1
ATOM 1506 C CA . GLY A 1 204 ? -6.195 -13.987 0.914 1.00 97.94 204 GLY A CA 1
ATOM 1507 C C . GLY A 1 204 ? -5.718 -13.403 2.252 1.00 97.94 204 GLY A C 1
ATOM 1508 O O . GLY A 1 204 ? -6.454 -13.498 3.238 1.00 97.94 204 GLY A O 1
ATOM 1509 N N . GLY A 1 205 ? -4.549 -12.753 2.294 1.00 98.00 205 GLY A N 1
ATOM 1510 C CA . GLY A 1 205 ? -4.025 -12.077 3.483 1.00 98.00 205 GLY A CA 1
ATOM 1511 C C . GLY A 1 205 ? -4.944 -10.955 3.974 1.00 98.00 205 GLY A C 1
ATOM 1512 O O . GLY A 1 205 ? -5.501 -10.211 3.167 1.00 98.00 205 GLY A O 1
ATOM 1513 N N . LYS A 1 206 ? -5.115 -10.841 5.298 1.00 97.94 206 LYS A N 1
ATOM 1514 C CA . LYS A 1 206 ? -5.951 -9.816 5.945 1.00 97.94 206 LYS A CA 1
ATOM 1515 C C . LYS A 1 206 ? -5.100 -8.680 6.511 1.00 97.94 206 LYS A C 1
ATOM 1517 O O . LYS A 1 206 ? -4.025 -8.922 7.058 1.00 97.94 206 LYS A O 1
ATOM 1522 N N . ILE A 1 207 ? -5.619 -7.462 6.401 1.00 98.69 207 ILE A N 1
ATOM 1523 C CA . ILE A 1 207 ? -5.013 -6.220 6.889 1.00 98.69 207 ILE A CA 1
ATOM 1524 C C . ILE A 1 207 ? -6.116 -5.440 7.601 1.00 98.69 207 ILE A C 1
ATOM 1526 O O . ILE A 1 207 ? -7.192 -5.272 7.031 1.00 98.69 207 ILE A O 1
ATOM 1530 N N . THR A 1 208 ? -5.873 -4.952 8.814 1.00 98.50 208 THR A N 1
ATOM 1531 C CA . THR A 1 208 ? -6.808 -4.044 9.495 1.00 98.50 208 THR A CA 1
ATOM 1532 C C . THR A 1 208 ? -6.235 -2.637 9.459 1.00 98.50 208 THR A C 1
ATOM 1534 O O . THR A 1 208 ? -5.097 -2.442 9.865 1.00 98.50 208 THR A O 1
ATOM 1537 N N . ILE A 1 209 ? -7.000 -1.652 9.003 1.00 98.62 209 ILE A N 1
ATOM 1538 C CA . ILE A 1 209 ? -6.598 -0.240 8.987 1.00 98.62 209 ILE A CA 1
ATOM 1539 C C . ILE A 1 209 ? -7.545 0.531 9.888 1.00 98.62 209 ILE A C 1
ATOM 1541 O O . ILE A 1 209 ? -8.753 0.308 9.839 1.00 98.62 209 ILE A O 1
ATOM 1545 N N . THR A 1 210 ? -7.018 1.437 10.698 1.00 98.56 210 THR A N 1
ATOM 1546 C CA . THR A 1 210 ? -7.828 2.338 11.513 1.00 98.56 210 THR A CA 1
ATOM 1547 C C . THR A 1 210 ? -7.820 3.750 10.961 1.00 98.56 210 THR A C 1
ATOM 1549 O O . THR A 1 210 ? -6.765 4.273 10.613 1.00 98.56 210 THR A O 1
ATOM 1552 N N . ASP A 1 211 ? -8.989 4.386 10.913 1.00 98.25 211 ASP A N 1
ATOM 1553 C CA . ASP A 1 211 ? -9.108 5.791 10.514 1.00 98.25 211 ASP A CA 1
ATOM 1554 C C . ASP A 1 211 ? -8.584 6.764 11.594 1.00 98.25 211 ASP A C 1
ATOM 1556 O O . ASP A 1 211 ? -8.072 6.375 12.653 1.00 98.25 211 ASP A O 1
ATOM 1560 N N . GLY A 1 212 ? -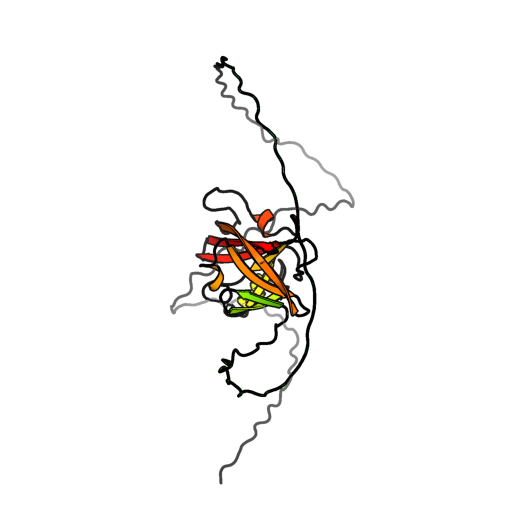8.749 8.067 11.347 1.00 97.69 212 GLY A N 1
ATOM 1561 C CA . GLY A 1 212 ? -8.408 9.120 12.307 1.00 97.69 212 GLY A CA 1
ATOM 1562 C C . GLY A 1 212 ? -9.199 9.088 13.624 1.00 97.69 212 GLY A C 1
ATOM 1563 O O . GLY A 1 212 ? -8.787 9.742 14.579 1.00 97.69 212 GLY A O 1
ATOM 1564 N N . ASN A 1 213 ? -10.285 8.312 13.700 1.00 97.50 213 ASN A N 1
ATOM 1565 C CA . ASN A 1 213 ? -11.114 8.104 14.890 1.00 97.50 213 ASN A CA 1
ATOM 1566 C C . ASN A 1 213 ? -10.813 6.764 15.596 1.00 97.50 213 ASN A C 1
ATOM 1568 O O . ASN A 1 213 ? -11.505 6.412 16.549 1.00 97.50 213 ASN A O 1
ATOM 1572 N N . ALA A 1 214 ? -9.794 6.023 15.139 1.00 97.31 214 ALA A N 1
ATOM 1573 C CA . ALA A 1 214 ? -9.481 4.649 15.545 1.00 97.31 214 ALA A CA 1
ATOM 1574 C C . ALA A 1 214 ? -10.547 3.592 15.174 1.00 97.31 214 ALA A C 1
ATOM 1576 O O . ALA A 1 214 ? -10.547 2.493 15.730 1.00 97.31 214 ALA A O 1
ATOM 1577 N N . THR A 1 215 ? -11.423 3.882 14.206 1.00 97.62 215 THR A N 1
ATOM 1578 C CA . THR A 1 215 ? -12.413 2.935 13.670 1.00 97.62 215 THR A CA 1
ATOM 1579 C C . THR A 1 215 ? -11.707 1.881 12.812 1.00 97.62 215 THR A C 1
ATOM 1581 O O . THR A 1 215 ? -11.077 2.265 11.826 1.00 97.62 215 THR A O 1
ATOM 1584 N N . PRO A 1 216 ? -11.776 0.576 13.139 1.00 97.44 216 PRO A N 1
ATOM 1585 C CA . PRO A 1 216 ? -11.077 -0.465 12.391 1.00 97.44 216 PRO A CA 1
ATOM 1586 C C . PRO A 1 216 ? -11.871 -0.948 11.169 1.00 97.44 216 PRO A C 1
ATOM 1588 O O . PRO A 1 216 ? -13.043 -1.309 11.272 1.00 97.44 216 PRO A O 1
ATOM 1591 N N . PHE A 1 217 ? -11.184 -1.063 10.036 1.00 98.19 217 PHE A N 1
ATOM 1592 C CA . PHE A 1 217 ? -11.683 -1.607 8.775 1.00 98.19 217 PHE A CA 1
ATOM 1593 C C . PHE A 1 217 ? -10.793 -2.769 8.338 1.00 98.19 217 PHE A C 1
ATOM 1595 O O . PHE A 1 217 ? -9.571 -2.630 8.287 1.00 98.19 217 PHE A O 1
ATOM 1602 N N . ILE A 1 218 ? -11.386 -3.928 8.047 1.00 98.31 218 ILE A N 1
ATOM 1603 C CA . ILE A 1 218 ? -10.639 -5.129 7.653 1.00 98.31 218 ILE A CA 1
ATOM 1604 C C . ILE A 1 218 ? -10.700 -5.271 6.136 1.00 98.31 218 ILE A C 1
ATOM 1606 O O . ILE A 1 218 ? -11.780 -5.387 5.564 1.00 98.31 218 ILE A O 1
ATOM 1610 N N . TYR A 1 219 ? -9.537 -5.329 5.500 1.00 98.62 219 TYR A N 1
ATOM 1611 C CA . TYR A 1 219 ? -9.369 -5.583 4.076 1.00 98.62 219 TYR A CA 1
ATOM 1612 C C . TYR A 1 219 ? -8.749 -6.964 3.849 1.00 98.62 219 TYR A C 1
ATOM 1614 O O . TYR A 1 219 ? -8.002 -7.479 4.688 1.00 98.62 219 TYR A O 1
ATOM 1622 N N . GLN A 1 220 ? -9.045 -7.571 2.702 1.00 98.56 220 GLN A N 1
ATOM 1623 C CA . GLN A 1 220 ? -8.414 -8.801 2.236 1.00 98.56 220 GLN A CA 1
ATOM 1624 C C . GLN A 1 220 ? -7.752 -8.575 0.876 1.00 98.56 220 GLN A C 1
ATOM 1626 O O . GLN A 1 220 ? -8.394 -8.107 -0.064 1.00 98.56 220 GLN A O 1
ATOM 1631 N N . VAL A 1 221 ? -6.471 -8.939 0.765 1.00 98.75 221 VAL A N 1
ATOM 1632 C CA . VAL A 1 221 ? -5.712 -8.867 -0.491 1.00 98.75 221 VAL A CA 1
ATOM 1633 C C . VAL A 1 221 ? -6.375 -9.773 -1.525 1.00 98.75 221 VAL A C 1
ATOM 1635 O O . VAL A 1 221 ? -6.439 -10.987 -1.338 1.00 98.75 221 VAL A O 1
ATOM 1638 N N . ASN A 1 222 ? -6.850 -9.199 -2.627 1.00 98.19 222 ASN A N 1
ATOM 1639 C CA . ASN A 1 222 ? -7.530 -9.923 -3.703 1.00 98.19 222 ASN A CA 1
ATOM 1640 C C . ASN A 1 222 ? -6.696 -10.001 -4.992 1.00 98.19 222 ASN A C 1
ATOM 1642 O O . ASN A 1 222 ? -7.008 -10.799 -5.873 1.00 98.19 222 ASN A O 1
ATOM 1646 N N . LYS A 1 223 ? -5.645 -9.181 -5.118 1.00 97.62 223 LYS A N 1
ATOM 1647 C CA . LYS A 1 223 ? -4.733 -9.167 -6.269 1.00 97.62 223 LYS A CA 1
ATOM 1648 C C . LYS A 1 223 ? -3.364 -8.631 -5.851 1.00 97.62 223 LYS A C 1
ATOM 1650 O O . LYS A 1 223 ? -3.273 -7.695 -5.063 1.00 97.62 223 LYS A O 1
ATOM 1655 N N . THR A 1 224 ? -2.306 -9.170 -6.445 1.00 98.44 224 THR A N 1
ATOM 1656 C CA . THR A 1 224 ? -0.937 -8.644 -6.345 1.00 98.44 224 THR A CA 1
ATOM 1657 C C . THR A 1 224 ? -0.366 -8.385 -7.737 1.00 98.44 224 THR A C 1
ATOM 1659 O O . THR A 1 224 ? -0.762 -9.051 -8.692 1.00 98.44 224 THR A O 1
ATOM 1662 N N . ALA A 1 225 ? 0.566 -7.444 -7.855 1.00 98.44 225 ALA A N 1
ATOM 1663 C CA . ALA A 1 225 ? 1.356 -7.201 -9.063 1.00 98.44 225 ALA A CA 1
ATOM 1664 C C . ALA A 1 225 ? 2.781 -6.771 -8.683 1.00 98.44 225 ALA A C 1
ATOM 1666 O O . ALA A 1 225 ? 2.992 -6.253 -7.586 1.00 98.44 225 ALA A O 1
ATOM 1667 N N . ILE A 1 226 ? 3.738 -6.950 -9.592 1.00 98.56 226 ILE A N 1
ATOM 1668 C CA . ILE A 1 226 ? 5.043 -6.278 -9.534 1.00 98.56 226 ILE A CA 1
ATOM 1669 C C . ILE A 1 226 ? 5.056 -5.258 -10.671 1.00 98.56 226 ILE A C 1
ATOM 1671 O O . ILE A 1 226 ? 4.712 -5.604 -11.802 1.00 98.56 226 ILE A O 1
ATOM 1675 N N . VAL A 1 227 ? 5.410 -4.009 -10.375 1.00 98.69 227 VAL A N 1
ATOM 1676 C CA . VAL A 1 227 ? 5.461 -2.921 -11.360 1.00 98.69 227 VAL A CA 1
ATOM 1677 C C . VAL A 1 227 ? 6.832 -2.257 -11.402 1.00 98.69 227 VAL A C 1
ATOM 1679 O O . VAL A 1 227 ? 7.542 -2.240 -10.399 1.00 98.69 227 VAL A O 1
ATOM 1682 N N . ASP A 1 228 ? 7.182 -1.674 -12.545 1.00 98.31 228 ASP A N 1
ATOM 1683 C CA . ASP A 1 228 ? 8.324 -0.768 -12.669 1.00 98.31 228 ASP A CA 1
ATOM 1684 C C . ASP A 1 228 ? 8.060 0.604 -12.009 1.00 98.31 228 ASP A C 1
ATOM 1686 O O . ASP A 1 228 ? 6.957 0.907 -11.538 1.00 98.31 228 ASP A O 1
ATOM 1690 N N . THR A 1 229 ? 9.067 1.480 -12.009 1.00 95.88 229 THR A N 1
ATOM 1691 C CA . THR A 1 229 ? 8.965 2.858 -11.488 1.00 95.88 229 THR A CA 1
ATOM 1692 C C . THR A 1 229 ? 7.952 3.747 -12.225 1.00 95.88 229 THR A C 1
ATOM 1694 O O . THR A 1 229 ? 7.605 4.814 -11.724 1.00 95.88 229 THR A O 1
ATOM 1697 N N . THR A 1 230 ? 7.432 3.317 -13.381 1.00 97.00 230 THR A N 1
ATOM 1698 C CA . THR A 1 230 ? 6.368 3.994 -14.147 1.00 97.00 230 THR A CA 1
ATOM 1699 C C . THR A 1 230 ? 4.980 3.376 -13.920 1.00 97.00 230 THR A C 1
ATOM 1701 O O . THR A 1 230 ? 4.017 3.728 -14.606 1.00 97.00 230 THR A O 1
ATOM 1704 N N . ALA A 1 231 ? 4.866 2.473 -12.938 1.00 97.75 231 ALA A N 1
ATOM 1705 C CA . ALA A 1 231 ? 3.675 1.695 -12.611 1.00 97.75 231 ALA A CA 1
ATOM 1706 C C . ALA A 1 231 ? 3.181 0.784 -13.754 1.00 97.75 231 ALA A C 1
ATOM 1708 O O . ALA A 1 231 ? 1.981 0.504 -13.860 1.00 97.75 231 ALA A O 1
ATOM 1709 N N . ARG A 1 232 ? 4.087 0.291 -14.610 1.00 98.69 232 ARG A N 1
ATOM 1710 C CA . ARG A 1 232 ? 3.784 -0.785 -15.566 1.00 98.69 232 ARG A CA 1
ATOM 1711 C C . ARG A 1 232 ? 4.066 -2.138 -14.943 1.00 98.69 232 ARG A C 1
ATOM 1713 O O . ARG A 1 232 ? 5.152 -2.367 -14.431 1.00 98.69 232 ARG A O 1
ATOM 1720 N N . ASP A 1 233 ? 3.095 -3.034 -15.028 1.00 98.50 233 ASP A N 1
ATOM 1721 C CA . ASP A 1 233 ? 3.231 -4.427 -14.614 1.00 98.50 233 ASP A CA 1
ATOM 1722 C C . ASP A 1 233 ? 4.371 -5.118 -15.382 1.00 98.50 233 ASP A C 1
ATOM 1724 O O . ASP A 1 233 ? 4.372 -5.119 -16.614 1.00 98.50 233 ASP A O 1
ATOM 1728 N N . VAL A 1 234 ? 5.343 -5.693 -14.668 1.00 98.31 234 VAL A N 1
ATOM 1729 C CA . VAL A 1 234 ? 6.584 -6.217 -15.276 1.00 98.31 234 VAL A CA 1
ATOM 1730 C C . VAL A 1 234 ? 6.362 -7.473 -16.124 1.00 98.31 234 VAL A C 1
ATOM 1732 O O . VAL A 1 234 ? 7.153 -7.758 -17.018 1.00 98.31 234 VAL A O 1
ATOM 1735 N N . ALA A 1 235 ? 5.280 -8.218 -15.875 1.00 97.50 235 ALA A N 1
ATOM 1736 C CA . ALA A 1 235 ? 4.962 -9.448 -16.598 1.00 97.50 235 ALA A CA 1
ATOM 1737 C C . ALA A 1 235 ? 4.138 -9.191 -17.871 1.00 97.50 235 ALA A C 1
ATOM 1739 O O . ALA A 1 235 ? 4.220 -9.960 -18.828 1.00 97.50 235 ALA A O 1
ATOM 1740 N N . THR A 1 236 ? 3.326 -8.128 -17.888 1.00 97.81 236 THR A N 1
ATOM 1741 C CA . THR A 1 236 ? 2.340 -7.861 -18.953 1.00 97.81 236 THR A CA 1
ATOM 1742 C C . THR A 1 236 ? 2.526 -6.522 -19.672 1.00 97.81 236 THR A C 1
ATOM 1744 O O . THR A 1 236 ? 1.875 -6.277 -20.687 1.00 97.81 236 THR A O 1
ATOM 1747 N N . GLY A 1 237 ? 3.358 -5.618 -19.149 1.00 97.88 237 GLY A N 1
ATOM 1748 C CA . GLY A 1 237 ? 3.534 -4.247 -19.641 1.00 97.88 237 GLY A CA 1
ATOM 1749 C C . GLY A 1 237 ? 2.324 -3.322 -19.426 1.00 97.88 237 GLY A C 1
ATOM 1750 O O . GLY A 1 237 ? 2.374 -2.143 -19.810 1.00 97.88 237 GLY A O 1
ATOM 1751 N N . LYS A 1 238 ? 1.231 -3.826 -18.825 1.00 98.38 238 LYS A N 1
ATOM 1752 C CA . LYS A 1 238 ? -0.001 -3.066 -18.571 1.00 98.38 238 LYS A CA 1
ATOM 1753 C C . LYS A 1 238 ? 0.302 -1.910 -17.620 1.00 98.38 238 LYS A C 1
ATOM 1755 O O . LYS A 1 238 ? 0.801 -2.118 -16.520 1.00 98.38 238 LYS A O 1
ATOM 1760 N N . ASN A 1 239 ? -0.071 -0.693 -18.008 1.00 98.44 239 ASN A N 1
ATOM 1761 C CA . ASN A 1 239 ? -0.033 0.451 -17.102 1.00 98.44 239 ASN A CA 1
ATOM 1762 C C . ASN A 1 239 ? -1.111 0.286 -16.009 1.00 98.44 239 ASN A C 1
ATOM 1764 O O . ASN A 1 239 ? -2.305 0.225 -16.317 1.00 98.44 239 ASN A O 1
ATOM 1768 N N . LEU A 1 240 ? -0.684 0.203 -14.747 1.00 98.56 240 LEU A N 1
ATOM 1769 C CA . LEU A 1 240 ? -1.534 0.096 -13.559 1.00 98.56 240 LEU A CA 1
ATOM 1770 C C . LEU A 1 240 ? -1.676 1.422 -12.796 1.00 98.56 240 LEU A C 1
ATOM 1772 O O . LEU A 1 240 ? -2.436 1.469 -11.832 1.00 98.56 240 LEU A O 1
ATOM 1776 N N . TYR A 1 241 ? -1.017 2.504 -13.228 1.00 98.25 241 TYR A N 1
ATOM 1777 C CA . TYR A 1 241 ? -0.968 3.793 -12.526 1.00 98.25 241 TYR A CA 1
ATOM 1778 C C . TYR A 1 241 ? -2.344 4.282 -12.053 1.00 98.25 241 TYR A C 1
ATOM 1780 O O . TYR A 1 241 ? -2.510 4.619 -10.885 1.00 98.25 241 TYR A O 1
ATOM 1788 N N . SER A 1 242 ? -3.352 4.279 -12.932 1.00 97.94 242 SER A N 1
ATOM 1789 C CA . SER A 1 242 ? -4.723 4.696 -12.588 1.00 97.94 242 SER A CA 1
ATOM 1790 C C . SER A 1 242 ? -5.428 3.717 -11.635 1.00 97.94 242 SER A C 1
ATOM 1792 O O . SER A 1 242 ? -6.161 4.138 -10.743 1.00 97.94 242 SER A O 1
ATOM 1794 N N . GLU A 1 243 ? -5.179 2.411 -11.773 1.00 97.75 243 GLU A N 1
ATOM 1795 C CA . GLU A 1 243 ? -5.753 1.370 -10.903 1.00 97.75 243 GLU A CA 1
ATOM 1796 C C . GLU A 1 243 ? -5.240 1.515 -9.456 1.00 97.75 243 GLU A C 1
ATOM 1798 O O . GLU A 1 243 ? -6.008 1.352 -8.505 1.00 97.75 243 GLU A O 1
ATOM 1803 N N . ILE A 1 244 ? -3.960 1.887 -9.326 1.00 98.44 244 ILE A N 1
ATOM 1804 C CA . ILE A 1 244 ? -3.239 2.160 -8.076 1.00 98.44 244 ILE A CA 1
ATOM 1805 C C . ILE A 1 244 ? -3.652 3.511 -7.471 1.00 98.44 244 ILE A C 1
ATOM 1807 O O . ILE A 1 244 ? -3.990 3.573 -6.294 1.00 98.44 244 ILE A O 1
ATOM 1811 N N . THR A 1 245 ? -3.621 4.599 -8.251 1.00 98.06 245 THR A N 1
ATOM 1812 C CA . THR A 1 245 ? -3.627 5.978 -7.716 1.00 98.06 245 THR A CA 1
ATOM 1813 C C . THR A 1 245 ? -4.951 6.733 -7.816 1.00 98.06 245 THR A C 1
ATOM 1815 O O . THR A 1 245 ? -5.072 7.787 -7.194 1.00 98.06 245 THR A O 1
ATOM 1818 N N . SER A 1 246 ? -5.942 6.262 -8.579 1.00 97.75 246 SER A N 1
ATOM 1819 C CA . SER A 1 246 ? -7.232 6.964 -8.676 1.00 97.75 246 SER A CA 1
ATOM 1820 C C . SER A 1 246 ? -8.111 6.723 -7.447 1.00 97.75 246 SER A C 1
ATOM 1822 O O . SER A 1 246 ? -7.975 5.706 -6.776 1.00 97.75 246 SER A O 1
ATOM 1824 N N . THR A 1 247 ? -9.048 7.632 -7.171 1.00 97.19 247 THR A N 1
ATOM 1825 C CA . THR A 1 247 ? -10.099 7.457 -6.149 1.00 97.19 247 THR A CA 1
ATOM 1826 C C . THR A 1 247 ? -11.232 6.531 -6.603 1.00 97.19 247 THR A C 1
ATOM 1828 O O . THR A 1 247 ? -11.991 6.043 -5.773 1.00 97.19 247 THR A O 1
ATOM 1831 N N . GLY A 1 248 ? -11.383 6.300 -7.911 1.00 93.25 248 GLY A N 1
ATOM 1832 C CA . GLY A 1 248 ? -12.516 5.573 -8.483 1.00 93.25 248 GLY A CA 1
ATOM 1833 C C . GLY A 1 248 ? -12.408 4.051 -8.365 1.00 93.25 248 GLY A C 1
ATOM 1834 O O . GLY A 1 248 ? -11.326 3.496 -8.173 1.00 93.25 248 GLY A O 1
ATOM 1835 N N . GLY A 1 249 ? -13.538 3.362 -8.551 1.00 90.56 249 GLY A N 1
ATOM 1836 C CA . GLY A 1 249 ? -13.629 1.894 -8.569 1.00 90.56 249 GLY A CA 1
ATOM 1837 C C . GLY A 1 249 ? -14.065 1.241 -7.251 1.00 90.56 249 GLY A C 1
ATOM 1838 O O . GLY A 1 249 ? -13.861 0.041 -7.098 1.00 90.56 249 GLY A O 1
ATOM 1839 N N . GLY A 1 250 ? -14.660 2.003 -6.329 1.00 95.12 250 GLY A N 1
ATOM 1840 C CA . GLY A 1 250 ? -15.223 1.490 -5.078 1.00 95.12 250 GLY A CA 1
ATOM 1841 C C . GLY A 1 250 ? -14.233 1.436 -3.912 1.00 95.12 250 GLY A C 1
ATOM 1842 O O . GLY A 1 250 ? -13.029 1.622 -4.099 1.00 95.12 250 GLY A O 1
ATOM 1843 N N . GLU A 1 251 ? -14.791 1.141 -2.734 1.00 97.44 251 GLU A N 1
ATOM 1844 C CA . GLU A 1 251 ? -14.106 0.983 -1.446 1.00 97.44 251 GLU A CA 1
ATOM 1845 C C . GLU A 1 251 ? -13.010 -0.088 -1.525 1.00 97.44 251 GLU A C 1
ATOM 1847 O O . GLU A 1 251 ? -13.292 -1.292 -1.579 1.00 97.44 251 GLU A O 1
ATOM 1852 N N . ARG A 1 252 ? -11.750 0.348 -1.556 1.00 98.00 252 ARG A N 1
ATOM 1853 C CA . ARG A 1 252 ? -10.580 -0.538 -1.562 1.00 98.00 252 ARG A CA 1
ATOM 1854 C C . ARG A 1 252 ? -9.340 0.195 -1.070 1.00 98.00 252 ARG A C 1
ATOM 1856 O O . ARG A 1 252 ? -9.310 1.419 -0.966 1.00 98.00 252 ARG A O 1
ATOM 1863 N N . VAL A 1 253 ? -8.275 -0.560 -0.859 1.00 98.75 253 VAL A N 1
ATOM 1864 C CA . VAL A 1 253 ? -6.954 -0.004 -0.583 1.00 98.75 253 VAL A CA 1
ATOM 1865 C C . VAL A 1 253 ? -5.895 -0.636 -1.468 1.00 98.75 253 VAL A C 1
ATOM 1867 O O . VAL A 1 253 ? -6.001 -1.794 -1.889 1.00 98.75 253 VAL A O 1
ATOM 1870 N N . VAL A 1 254 ? -4.853 0.139 -1.740 1.00 98.81 254 VAL A N 1
ATOM 1871 C CA . VAL A 1 254 ? -3.658 -0.317 -2.446 1.00 98.81 254 VAL A CA 1
ATOM 1872 C C . VAL A 1 254 ? -2.440 -0.067 -1.571 1.00 98.81 254 VAL A C 1
ATOM 1874 O O . VAL A 1 254 ? -2.321 0.994 -0.966 1.00 98.81 254 VAL A O 1
ATOM 1877 N N . PHE A 1 255 ? -1.526 -1.030 -1.521 1.00 98.88 255 PHE A N 1
ATOM 1878 C CA . PHE A 1 255 ? -0.240 -0.911 -0.836 1.00 98.88 255 PHE A CA 1
ATOM 1879 C C . PHE A 1 255 ? 0.891 -1.044 -1.846 1.00 98.88 255 PHE A C 1
ATOM 1881 O O . PHE A 1 255 ? 0.875 -1.971 -2.657 1.00 98.88 255 PHE A O 1
ATOM 1888 N N . GLN A 1 256 ? 1.874 -0.150 -1.770 1.00 98.69 256 GLN A N 1
ATOM 1889 C CA . GLN A 1 256 ? 3.075 -0.173 -2.598 1.00 98.69 256 GLN A CA 1
ATOM 1890 C C . GLN A 1 256 ? 4.335 -0.133 -1.729 1.00 98.69 256 GLN A C 1
ATOM 1892 O O . GLN A 1 256 ? 4.489 0.742 -0.877 1.00 98.69 256 GLN A O 1
ATOM 1897 N N . THR A 1 257 ? 5.271 -1.045 -1.996 1.00 98.38 257 THR A N 1
ATOM 1898 C CA . THR A 1 257 ? 6.622 -1.024 -1.414 1.00 98.38 257 THR A CA 1
ATOM 1899 C C . THR A 1 257 ? 7.675 -1.471 -2.428 1.00 98.38 257 THR A C 1
ATOM 1901 O O . THR A 1 257 ? 7.336 -2.060 -3.456 1.00 98.38 257 THR A O 1
ATOM 1904 N N . CYS A 1 258 ? 8.948 -1.177 -2.177 1.00 96.31 258 CYS A N 1
ATOM 1905 C CA . CYS A 1 258 ? 10.056 -1.532 -3.065 1.00 96.31 258 CYS A CA 1
ATOM 1906 C C . CYS A 1 258 ? 10.425 -3.013 -2.947 1.00 96.31 258 CYS A C 1
ATOM 1908 O O . CYS A 1 258 ? 10.641 -3.499 -1.848 1.00 96.31 258 CYS A O 1
ATOM 1910 N N . THR A 1 259 ? 10.571 -3.727 -4.064 1.00 95.44 259 THR A N 1
ATOM 1911 C CA . THR A 1 259 ? 11.222 -5.056 -4.088 1.00 95.44 259 THR A CA 1
ATOM 1912 C C . THR A 1 259 ? 12.678 -4.967 -4.535 1.00 95.44 259 THR A C 1
ATOM 1914 O O . THR A 1 259 ? 13.500 -5.786 -4.139 1.00 95.44 259 THR A O 1
ATOM 1917 N N . SER A 1 260 ? 13.002 -3.942 -5.321 1.00 94.81 260 SER A N 1
ATOM 1918 C CA . SER A 1 260 ? 14.351 -3.550 -5.730 1.00 94.81 260 SER A CA 1
ATOM 1919 C C . SER A 1 260 ? 14.377 -2.040 -5.997 1.00 94.81 260 SER A C 1
ATOM 1921 O O . SER A 1 260 ? 13.353 -1.369 -5.850 1.00 94.81 260 SER A O 1
ATOM 1923 N N . GLU A 1 261 ? 15.507 -1.490 -6.445 1.00 93.44 261 GLU A N 1
ATOM 1924 C CA . GLU A 1 261 ? 15.587 -0.087 -6.885 1.00 93.44 261 GLU A CA 1
ATOM 1925 C C . GLU A 1 261 ? 14.534 0.249 -7.955 1.00 93.44 261 GLU A C 1
ATOM 1927 O O . GLU A 1 261 ? 13.856 1.277 -7.873 1.00 93.44 261 GLU A O 1
ATOM 1932 N N . THR A 1 262 ? 14.321 -0.659 -8.914 1.00 96.19 262 THR A N 1
ATOM 1933 C CA . THR A 1 262 ? 13.483 -0.435 -10.103 1.00 96.19 262 THR A CA 1
ATOM 1934 C C . THR A 1 262 ? 12.079 -1.030 -10.027 1.00 96.19 262 THR A C 1
ATOM 1936 O O . THR A 1 262 ? 11.242 -0.679 -10.854 1.00 96.19 262 THR A O 1
ATOM 1939 N N . GLU A 1 263 ? 11.802 -1.913 -9.065 1.00 98.06 263 GLU A N 1
ATOM 1940 C CA . GLU A 1 263 ? 10.525 -2.631 -8.967 1.00 98.06 263 GLU A CA 1
ATOM 1941 C C . GLU A 1 263 ? 9.777 -2.348 -7.662 1.00 98.06 263 GLU A C 1
ATOM 1943 O O . GLU A 1 263 ? 10.368 -2.162 -6.591 1.00 98.06 263 GLU A O 1
ATOM 1948 N N . ARG A 1 264 ? 8.448 -2.331 -7.745 1.00 98.31 264 ARG A N 1
ATOM 1949 C CA . ARG A 1 264 ? 7.540 -2.157 -6.612 1.00 98.31 264 ARG A CA 1
ATOM 1950 C C . ARG A 1 264 ? 6.555 -3.320 -6.550 1.00 98.31 264 ARG A C 1
ATOM 1952 O O . ARG A 1 264 ? 5.917 -3.642 -7.553 1.00 98.31 264 ARG A O 1
ATOM 1959 N N . LYS A 1 265 ? 6.369 -3.909 -5.367 1.00 98.56 265 LYS A N 1
ATOM 1960 C CA . LYS A 1 265 ? 5.246 -4.817 -5.110 1.00 98.56 265 LYS A CA 1
ATOM 1961 C C . LYS A 1 265 ? 4.000 -3.996 -4.822 1.00 98.56 265 LYS A C 1
ATOM 1963 O O . LYS A 1 265 ? 4.017 -3.127 -3.954 1.00 98.56 265 LYS A O 1
ATOM 1968 N N . ILE A 1 266 ? 2.926 -4.322 -5.533 1.00 98.75 266 ILE A N 1
ATOM 1969 C CA . ILE A 1 266 ? 1.595 -3.748 -5.376 1.00 98.75 266 ILE A CA 1
ATOM 1970 C C . ILE A 1 266 ? 0.658 -4.817 -4.822 1.00 98.75 266 ILE A C 1
ATOM 1972 O O . ILE A 1 266 ? 0.569 -5.918 -5.373 1.00 98.75 266 ILE A O 1
ATOM 1976 N N . LEU A 1 267 ? -0.082 -4.484 -3.768 1.00 98.81 267 LEU A N 1
ATOM 1977 C CA . LEU A 1 267 ? -1.169 -5.301 -3.238 1.00 98.81 267 LEU A CA 1
ATOM 1978 C C . LEU A 1 267 ? -2.465 -4.501 -3.328 1.00 98.81 267 LEU A C 1
ATOM 1980 O O . LEU A 1 267 ? -2.546 -3.403 -2.788 1.00 98.81 267 LEU A O 1
ATOM 1984 N N . PHE A 1 268 ? -3.474 -5.060 -3.988 1.00 98.62 268 PHE A N 1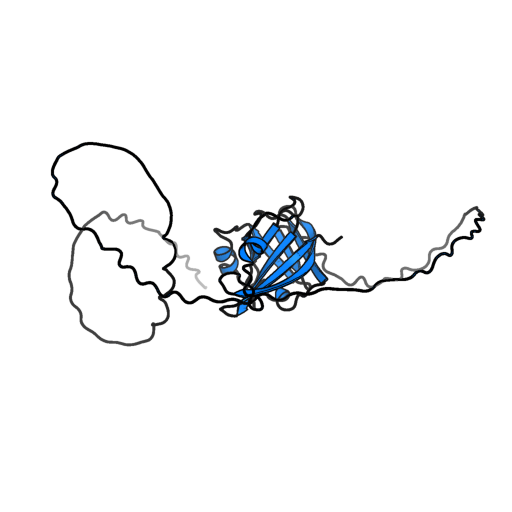
ATOM 1985 C CA . PHE A 1 268 ? -4.836 -4.534 -4.004 1.00 98.62 268 PHE A CA 1
ATOM 1986 C C . PHE A 1 268 ? -5.661 -5.350 -3.009 1.00 98.62 268 PHE A C 1
ATOM 1988 O O . PHE A 1 268 ? -5.613 -6.587 -3.039 1.00 98.62 268 PHE A O 1
ATOM 1995 N N . ALA A 1 269 ? -6.402 -4.670 -2.138 1.00 98.62 269 ALA A N 1
ATOM 1996 C CA . ALA A 1 269 ? -7.255 -5.302 -1.146 1.00 98.62 269 ALA A CA 1
ATOM 1997 C C . ALA A 1 269 ? -8.624 -4.617 -1.077 1.00 98.62 269 ALA A C 1
ATOM 1999 O O . ALA A 1 269 ? -8.716 -3.396 -0.966 1.00 98.62 269 ALA A O 1
ATOM 2000 N N . ASN A 1 270 ? -9.686 -5.417 -1.098 1.00 97.56 270 ASN A N 1
ATOM 2001 C CA . ASN A 1 270 ? -11.066 -4.958 -0.934 1.00 97.56 270 ASN A CA 1
ATOM 2002 C C . ASN A 1 270 ? -11.523 -5.193 0.510 1.00 97.56 270 ASN A C 1
ATOM 2004 O O . ASN A 1 270 ? -10.896 -5.971 1.235 1.00 97.56 270 ASN A O 1
ATOM 2008 N N . ILE A 1 271 ? -12.611 -4.544 0.930 1.00 95.62 271 ILE A N 1
ATOM 2009 C CA . ILE A 1 271 ? -13.190 -4.782 2.258 1.00 95.62 271 ILE A CA 1
ATOM 2010 C C . ILE A 1 271 ? -13.527 -6.273 2.434 1.00 95.62 271 ILE A C 1
ATOM 2012 O O . ILE A 1 271 ? -14.066 -6.919 1.531 1.00 95.62 271 ILE A O 1
ATOM 2016 N N . ALA A 1 272 ? -13.154 -6.843 3.577 1.00 88.12 272 ALA A N 1
ATOM 2017 C CA . ALA A 1 272 ? -13.445 -8.230 3.902 1.00 88.12 272 ALA A CA 1
ATOM 2018 C C . ALA A 1 272 ? -14.893 -8.344 4.398 1.00 88.12 272 ALA A C 1
ATOM 2020 O O . ALA A 1 272 ? -15.230 -7.766 5.432 1.00 88.12 272 ALA A O 1
ATOM 2021 N N . GLY A 1 273 ? -15.717 -9.086 3.652 1.00 72.00 273 GLY A N 1
ATOM 2022 C CA . GLY A 1 273 ? -17.047 -9.524 4.095 1.00 72.00 273 GLY A CA 1
ATOM 2023 C C . GLY A 1 273 ? -17.005 -10.619 5.157 1.00 72.00 273 GLY A C 1
ATOM 2024 O O . GLY A 1 273 ? -15.909 -11.187 5.392 1.00 72.00 273 GLY A O 1
#

Sequence (273 aa):
MKKRIRIIFFIVLVIGVIGGGVFYFLSPSNKSTEAEAAEEISLIQSSQKTVTSEESDANRKEPKLVQPKMQTESATTTSSSVETPEASSAPTETQSSEPAEVAQPAQSEATPPEESTPTTSSAVQQSSAQSNAVQANTIYVSGQAISYQNGGMANGQAIIDSDPNHLASTWGGASPFSGTDGLNTHFIGHHWGAFDPFIDLSVGGKITITDGNATPFIYQVNKTAIVDTTARDVATGKNLYSEITSTGGGERVVFQTCTSETERKILFANIAG

Organism: NCBI:txid263852